Protein AF-A0A7C7NPA8-F1 (afdb_monomer_lite)

Foldseek 3Di:
DLVVVLVVQLVVCLVPDPDPVCNVVSNCVSCPPPDDAAQQALVFEEEEEFFDDPDLLQVVQSLLVQCCCCGRHVHHAAYEYLCPVSNVVLVHDPVRYFHKDQDPDSGDDFLLRIERPDDDDDGQAYEHGADDPSDDDDQVSVCSHVVPGDPVRYFYEHDEPDPDDDGPADDYDDDPHPYHRDDDDPDDDDQPVFPDAEDEDDDDDCVVPPCRLVVVLVVVLVVCVVCLVPDQEYEYEYEPCCVPPVNVVVVCVSVVVSCVVRVRYDYHYDHPCVRCVPPPPD

Structure (mmCIF, N/CA/C/O backbone):
data_AF-A0A7C7NPA8-F1
#
_entry.id   AF-A0A7C7NPA8-F1
#
loop_
_atom_site.group_PDB
_atom_site.id
_atom_site.type_symbol
_atom_site.label_atom_id
_atom_site.label_alt_id
_atom_site.label_comp_id
_atom_site.label_asym_id
_atom_site.label_entity_id
_atom_site.label_seq_id
_atom_site.pdbx_PDB_ins_code
_atom_site.Cartn_x
_atom_site.Cartn_y
_atom_site.Cartn_z
_atom_site.occupancy
_atom_site.B_iso_or_equiv
_atom_site.auth_seq_id
_atom_site.auth_comp_id
_atom_site.auth_asym_id
_atom_site.auth_atom_id
_atom_site.pdbx_PDB_model_nu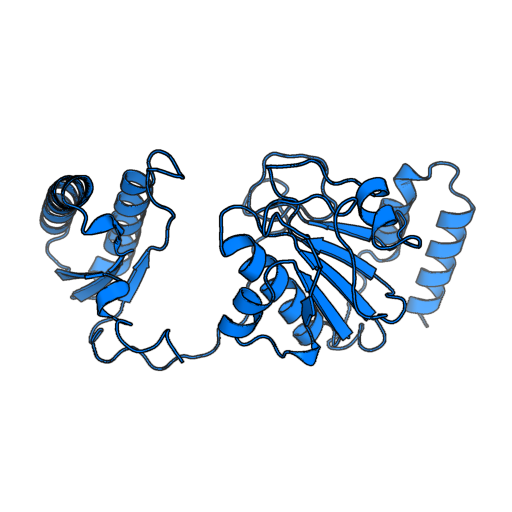m
ATOM 1 N N . MET A 1 1 ? -8.156 -17.538 -28.815 1.00 51.78 1 MET A N 1
ATOM 2 C CA . MET A 1 1 ? -7.816 -16.845 -30.082 1.00 51.78 1 MET A CA 1
ATOM 3 C C . MET A 1 1 ? -7.825 -15.319 -29.936 1.00 51.78 1 MET A C 1
ATOM 5 O O . MET A 1 1 ? -6.905 -14.668 -30.411 1.00 51.78 1 MET A O 1
ATOM 9 N N . THR A 1 2 ? -8.781 -14.754 -29.196 1.00 66.44 2 THR A N 1
ATOM 10 C CA . THR A 1 2 ? -9.023 -13.308 -29.008 1.00 66.44 2 THR A CA 1
ATOM 11 C C . THR A 1 2 ? -7.853 -12.505 -28.419 1.00 66.44 2 THR A C 1
ATOM 13 O O . THR A 1 2 ? -7.534 -11.439 -28.934 1.00 66.44 2 THR A O 1
ATOM 16 N N . ASN A 1 3 ? -7.144 -13.015 -27.403 1.00 69.31 3 ASN A N 1
ATOM 17 C CA . ASN A 1 3 ? -6.046 -12.260 -26.767 1.00 69.31 3 ASN A CA 1
ATOM 18 C C . ASN A 1 3 ? -4.815 -12.080 -27.669 1.00 69.31 3 ASN A C 1
ATOM 20 O O . ASN A 1 3 ? -4.124 -11.074 -27.559 1.00 69.31 3 ASN A O 1
ATOM 24 N N . ARG A 1 4 ? -4.550 -13.027 -28.581 1.00 74.06 4 ARG A N 1
ATOM 25 C CA . ARG A 1 4 ? -3.436 -12.926 -29.540 1.00 74.06 4 ARG A CA 1
ATOM 26 C C . ARG A 1 4 ? -3.728 -11.884 -30.621 1.00 74.06 4 ARG A C 1
ATOM 28 O O . ARG A 1 4 ? -2.828 -11.154 -31.012 1.00 74.06 4 ARG A O 1
ATOM 35 N N . ILE A 1 5 ? -4.989 -11.787 -31.046 1.00 80.88 5 ILE A N 1
ATOM 36 C CA . ILE A 1 5 ? -5.455 -10.762 -31.989 1.00 80.88 5 ILE A CA 1
ATOM 37 C C . ILE A 1 5 ? -5.322 -9.377 -31.351 1.00 80.88 5 ILE A C 1
ATOM 39 O O . ILE A 1 5 ? -4.655 -8.518 -31.918 1.00 80.88 5 ILE A O 1
ATOM 43 N N . LYS A 1 6 ? -5.841 -9.199 -30.128 1.00 83.12 6 LYS A N 1
ATOM 44 C CA . LYS A 1 6 ? -5.692 -7.944 -29.372 1.00 83.12 6 LYS A CA 1
ATOM 45 C C . LYS A 1 6 ? -4.227 -7.573 -29.131 1.00 83.12 6 LYS A C 1
ATOM 47 O O . LYS A 1 6 ? -3.853 -6.418 -29.266 1.00 83.12 6 LYS A O 1
ATOM 52 N N . PHE A 1 7 ? -3.369 -8.543 -28.815 1.00 82.81 7 PHE A N 1
ATOM 53 C CA . PHE A 1 7 ? -1.937 -8.282 -28.663 1.00 82.81 7 PHE A CA 1
ATOM 54 C C . PHE A 1 7 ? -1.297 -7.775 -29.961 1.00 82.81 7 PHE A C 1
ATOM 56 O O . PHE A 1 7 ? -0.599 -6.766 -29.940 1.00 82.81 7 PHE A O 1
ATOM 63 N N . ASN A 1 8 ? -1.560 -8.432 -31.092 1.00 86.25 8 ASN A N 1
ATOM 64 C CA . ASN A 1 8 ? -1.028 -8.000 -32.384 1.00 86.25 8 ASN A CA 1
ATOM 65 C C . ASN A 1 8 ? -1.553 -6.613 -32.781 1.00 86.25 8 ASN A C 1
ATOM 67 O O . ASN A 1 8 ? -0.793 -5.796 -33.293 1.00 86.25 8 ASN A O 1
ATOM 71 N N . GLU A 1 9 ? -2.825 -6.328 -32.499 1.00 87.69 9 GLU A N 1
ATOM 72 C CA . GLU A 1 9 ? -3.421 -5.005 -32.692 1.00 87.69 9 GLU A CA 1
ATOM 73 C C . GLU A 1 9 ? -2.719 -3.944 -31.837 1.00 87.69 9 GLU A C 1
ATOM 75 O O . GLU A 1 9 ? -2.342 -2.890 -32.348 1.00 87.69 9 GLU A O 1
ATOM 80 N N . ALA A 1 10 ? -2.489 -4.232 -30.552 1.00 86.69 10 ALA A N 1
ATOM 81 C CA . ALA A 1 10 ? -1.757 -3.344 -29.658 1.00 86.69 10 ALA A CA 1
ATOM 82 C C . ALA A 1 10 ? -0.342 -3.073 -30.180 1.00 86.69 10 ALA A C 1
ATOM 84 O O . ALA A 1 10 ? 0.061 -1.917 -30.264 1.00 86.69 10 ALA A O 1
ATOM 85 N N . VAL A 1 11 ? 0.394 -4.114 -30.580 1.00 86.25 11 VAL A N 1
ATOM 86 C CA . VAL A 1 11 ? 1.743 -3.974 -31.150 1.00 86.25 11 VAL A CA 1
ATOM 87 C C . VAL A 1 11 ? 1.714 -3.122 -32.417 1.00 86.25 11 VAL A C 1
ATOM 89 O O . VAL A 1 11 ? 2.499 -2.185 -32.527 1.00 86.25 11 VAL A O 1
ATOM 92 N N . SER A 1 12 ? 0.791 -3.391 -33.342 1.00 88.06 12 SER A N 1
ATOM 93 C CA . SER A 1 12 ? 0.655 -2.619 -34.580 1.00 88.06 12 SER A CA 1
ATOM 94 C C . SER A 1 12 ? 0.380 -1.139 -34.297 1.00 88.06 12 SER A C 1
ATOM 96 O O . SER A 1 12 ? 1.108 -0.285 -34.798 1.00 88.06 12 SER A O 1
ATOM 98 N N . LYS A 1 13 ? -0.585 -0.835 -33.414 1.00 87.44 13 LYS A N 1
ATOM 99 C CA . LYS A 1 13 ? -0.923 0.542 -33.017 1.00 87.44 13 LYS A CA 1
ATOM 100 C C . LYS A 1 13 ? 0.224 1.256 -32.301 1.00 87.44 13 LYS A C 1
ATOM 102 O O . LYS A 1 13 ? 0.396 2.459 -32.475 1.00 87.44 13 LYS A O 1
ATOM 107 N N . LEU A 1 14 ? 1.001 0.536 -31.489 1.00 85.06 14 LEU A N 1
ATOM 108 C CA . LEU A 1 14 ? 2.183 1.086 -30.824 1.00 85.06 14 LEU A CA 1
ATOM 109 C C . LEU A 1 14 ? 3.285 1.425 -31.833 1.00 85.06 14 LEU A C 1
ATOM 111 O O . LEU A 1 14 ? 3.854 2.508 -31.747 1.00 85.06 14 LEU A O 1
ATOM 115 N N . LEU A 1 15 ? 3.561 0.529 -32.786 1.00 85.25 15 LEU A N 1
ATOM 116 C CA . LEU A 1 15 ? 4.584 0.731 -33.816 1.00 85.25 15 LEU A CA 1
ATOM 117 C C . LEU A 1 15 ? 4.216 1.849 -34.800 1.00 85.25 15 LEU A C 1
ATOM 119 O O . LEU A 1 15 ? 5.105 2.534 -35.291 1.00 85.25 15 LEU A O 1
ATOM 123 N N . SER A 1 16 ? 2.924 2.060 -35.065 1.00 85.50 16 SER A N 1
ATOM 124 C CA . SER A 1 16 ? 2.443 3.142 -35.931 1.00 85.50 16 SER A CA 1
ATOM 125 C C . SER A 1 16 ? 2.283 4.490 -35.216 1.00 85.50 16 SER A C 1
ATOM 127 O O . SER A 1 16 ? 1.952 5.485 -35.857 1.00 85.50 16 SER A O 1
ATOM 129 N N . SER A 1 17 ? 2.427 4.543 -33.886 1.00 81.00 17 SER A N 1
ATOM 130 C CA . SER A 1 17 ? 2.210 5.774 -33.122 1.00 81.00 17 SER A CA 1
ATOM 131 C C . SER A 1 17 ? 3.466 6.642 -33.089 1.00 81.00 17 SER A C 1
ATOM 133 O O . SER A 1 17 ? 4.449 6.307 -32.434 1.00 81.00 17 SER A O 1
ATOM 135 N N . ASN A 1 18 ? 3.384 7.831 -33.687 1.00 74.75 18 ASN A N 1
ATOM 136 C CA . ASN A 1 18 ? 4.433 8.855 -33.586 1.00 74.75 18 ASN A CA 1
ATOM 137 C C . ASN A 1 18 ? 4.398 9.616 -32.246 1.00 74.75 18 ASN A C 1
ATOM 139 O O . ASN A 1 18 ? 5.335 10.337 -31.908 1.00 74.75 18 ASN A O 1
ATOM 143 N N . ASN A 1 19 ? 3.322 9.463 -31.461 1.00 73.25 19 ASN A N 1
ATOM 144 C CA . ASN A 1 19 ? 3.181 10.081 -30.147 1.00 73.25 19 ASN A CA 1
ATOM 145 C C . ASN A 1 19 ? 3.424 9.041 -29.046 1.00 73.25 19 ASN A C 1
ATOM 147 O O . ASN A 1 19 ? 2.532 8.279 -28.662 1.00 73.25 19 ASN A O 1
ATOM 151 N N . LEU A 1 20 ? 4.641 9.049 -28.497 1.00 64.06 20 LEU A N 1
ATOM 152 C CA . LEU A 1 20 ? 5.023 8.186 -27.378 1.00 64.06 20 LEU A CA 1
ATOM 153 C C . LEU A 1 20 ? 4.202 8.454 -26.104 1.00 64.06 20 LEU A C 1
ATOM 155 O O . LEU A 1 20 ? 4.136 7.578 -25.245 1.00 64.06 20 LEU A O 1
ATOM 159 N N . GLY A 1 21 ? 3.572 9.626 -25.962 1.00 65.06 21 GLY A N 1
ATOM 160 C CA . GLY A 1 21 ? 2.649 9.934 -24.864 1.00 65.06 21 GLY A CA 1
ATOM 161 C C . GLY A 1 21 ? 1.384 9.071 -24.877 1.00 65.06 21 GLY A C 1
ATOM 162 O O . GLY A 1 21 ? 0.945 8.631 -23.821 1.00 65.06 21 GLY A O 1
ATOM 163 N N . ASN A 1 22 ? 0.879 8.718 -26.064 1.00 71.62 22 ASN A N 1
ATOM 164 C CA . ASN A 1 22 ? -0.359 7.943 -26.224 1.00 71.62 22 ASN A CA 1
ATOM 165 C C . ASN A 1 22 ? -0.164 6.423 -26.118 1.00 71.62 22 ASN A C 1
ATOM 167 O O . ASN A 1 22 ? -1.133 5.671 -26.206 1.00 71.62 22 ASN A O 1
ATOM 171 N N . THR A 1 23 ? 1.068 5.936 -25.943 1.00 74.25 23 THR A N 1
ATOM 172 C CA . THR A 1 23 ? 1.338 4.485 -25.913 1.00 74.25 23 THR A CA 1
ATOM 173 C C . THR A 1 23 ? 0.587 3.757 -24.797 1.00 74.25 23 THR A C 1
ATOM 175 O O . THR A 1 23 ? 0.125 2.637 -25.007 1.00 74.25 23 THR A O 1
ATOM 178 N N . ARG A 1 24 ? 0.393 4.393 -23.636 1.00 74.69 24 ARG A N 1
ATOM 179 C CA . ARG A 1 24 ? -0.401 3.817 -22.538 1.00 74.69 24 ARG A CA 1
ATOM 180 C C . ARG A 1 24 ? -1.889 3.751 -22.880 1.00 74.69 24 ARG A C 1
ATOM 182 O O . ARG A 1 24 ? -2.506 2.709 -22.683 1.00 74.69 24 ARG A O 1
ATOM 189 N N . ASP A 1 25 ? -2.439 4.808 -23.469 1.00 81.19 25 ASP A N 1
ATOM 190 C CA . ASP A 1 25 ? -3.845 4.852 -23.887 1.00 81.19 25 ASP A CA 1
ATOM 191 C C . ASP A 1 25 ? -4.160 3.827 -24.975 1.00 81.19 25 ASP A C 1
ATOM 193 O O . ASP A 1 25 ? -5.241 3.241 -24.981 1.00 81.19 25 ASP A O 1
ATOM 197 N N . ILE A 1 26 ? -3.214 3.580 -25.886 1.00 83.50 26 ILE A N 1
ATOM 198 C CA . ILE A 1 26 ? -3.341 2.536 -26.909 1.00 83.50 26 ILE A CA 1
ATOM 199 C C . ILE A 1 26 ? -3.525 1.171 -26.245 1.00 83.50 26 ILE A C 1
ATOM 201 O O . ILE A 1 26 ? -4.461 0.449 -26.590 1.00 83.50 26 ILE A O 1
ATOM 205 N N . LEU A 1 27 ? -2.670 0.832 -25.273 1.00 81.19 27 LEU A N 1
ATOM 206 C CA . LEU A 1 27 ? -2.781 -0.426 -24.535 1.00 81.19 27 LEU A CA 1
ATOM 207 C C . LEU A 1 27 ? -4.130 -0.523 -23.814 1.00 81.19 27 LEU A C 1
ATOM 209 O O . LEU A 1 27 ? -4.830 -1.522 -23.974 1.00 81.19 27 LEU A O 1
ATOM 213 N N . TRP A 1 28 ? -4.532 0.522 -23.088 1.00 79.75 28 TRP A N 1
ATOM 214 C CA . TRP A 1 28 ? -5.810 0.531 -22.374 1.00 79.75 28 TRP A CA 1
ATOM 215 C C . TRP A 1 28 ? -7.004 0.333 -23.304 1.00 79.75 28 TRP A C 1
ATOM 217 O O . TRP A 1 28 ? -7.826 -0.537 -23.044 1.00 79.75 28 TRP A O 1
ATOM 227 N N . LYS A 1 29 ? -7.070 1.066 -24.421 1.00 84.62 29 LYS A N 1
ATOM 228 C CA . LYS A 1 29 ? -8.184 0.975 -25.379 1.00 84.62 29 LYS A CA 1
ATOM 229 C C . LYS A 1 29 ? -8.292 -0.398 -26.035 1.00 84.62 29 LYS A C 1
ATOM 231 O O . LYS A 1 29 ? -9.393 -0.902 -26.214 1.00 84.62 29 LYS A O 1
ATOM 236 N N . VAL A 1 30 ? -7.169 -1.017 -26.399 1.00 85.81 30 VAL A N 1
ATOM 237 C CA . VAL A 1 30 ? -7.181 -2.339 -27.051 1.00 85.81 30 VAL A CA 1
ATOM 238 C C . VAL A 1 30 ? -7.643 -3.430 -26.081 1.00 85.81 30 VAL A C 1
ATOM 240 O O . VAL A 1 30 ? -8.408 -4.337 -26.437 1.00 85.81 30 VAL A O 1
ATOM 243 N N . PHE A 1 31 ? -7.199 -3.342 -24.827 1.00 83.06 31 PHE A N 1
ATOM 244 C CA . PHE A 1 31 ? -7.546 -4.320 -23.803 1.00 83.06 31 PHE A CA 1
ATOM 245 C C . PHE A 1 31 ? -8.817 -3.976 -23.020 1.00 83.06 31 PHE A C 1
ATOM 247 O O . PHE A 1 31 ? -9.238 -4.803 -22.210 1.00 83.06 31 PHE A O 1
ATOM 254 N N . ASP A 1 32 ? -9.488 -2.864 -23.316 1.00 83.06 32 ASP A N 1
ATOM 255 C CA . ASP A 1 32 ? -10.754 -2.502 -22.682 1.00 83.06 32 ASP A CA 1
ATOM 256 C C . ASP A 1 32 ? -11.814 -3.608 -22.847 1.00 83.06 32 ASP A C 1
ATOM 258 O O . ASP A 1 32 ? -11.836 -4.360 -23.835 1.00 83.06 32 ASP A O 1
ATOM 262 N N . GLY A 1 33 ? -12.623 -3.791 -21.803 1.00 80.19 33 GLY A N 1
ATOM 263 C CA . GLY A 1 33 ? -13.608 -4.870 -21.681 1.00 80.19 33 GLY A CA 1
ATOM 264 C C . GLY A 1 33 ? -13.037 -6.297 -21.615 1.00 80.19 33 GLY A C 1
ATOM 265 O O . GLY A 1 33 ? -13.802 -7.259 -21.497 1.00 80.19 33 GLY A O 1
ATOM 266 N N . SER A 1 34 ? -11.712 -6.485 -21.681 1.00 81.50 34 SER A N 1
ATOM 267 C CA . SER A 1 34 ? -11.109 -7.821 -21.593 1.00 81.50 34 SER A CA 1
ATOM 268 C C . SER A 1 34 ? -11.187 -8.336 -20.161 1.00 81.50 34 SER A C 1
ATOM 270 O O . SER A 1 34 ? -10.675 -7.718 -19.231 1.00 81.50 34 SER A O 1
ATOM 272 N N . LYS A 1 35 ? -11.791 -9.511 -19.978 1.00 80.94 35 LYS A N 1
ATOM 273 C CA . LYS A 1 35 ? -11.829 -10.170 -18.671 1.00 80.94 35 LYS A CA 1
ATOM 274 C C . LYS A 1 35 ? -10.518 -10.910 -18.421 1.00 80.94 35 LYS A C 1
ATOM 276 O O . LYS A 1 35 ? -10.073 -11.704 -19.248 1.00 80.94 35 LYS A O 1
ATOM 281 N N . CYS A 1 36 ? -9.925 -10.671 -17.258 1.00 77.00 36 CYS A N 1
ATOM 282 C CA . CYS A 1 36 ? -8.861 -11.501 -16.712 1.00 77.00 36 CYS A CA 1
ATOM 283 C C . CYS A 1 36 ? -9.466 -12.424 -15.650 1.00 77.00 36 CYS A C 1
ATOM 285 O O . CYS A 1 36 ? -10.015 -11.954 -14.655 1.00 77.00 36 CYS A O 1
ATOM 287 N N . ASN A 1 37 ? -9.363 -13.735 -15.867 1.00 79.50 37 ASN A N 1
ATOM 288 C CA . ASN A 1 37 ? -9.700 -14.725 -14.847 1.00 79.50 37 ASN A CA 1
ATOM 289 C C . ASN A 1 37 ? -8.582 -14.817 -13.802 1.00 79.50 37 ASN A C 1
ATOM 291 O O . ASN A 1 37 ? -7.446 -14.392 -14.039 1.00 79.50 37 ASN A O 1
ATOM 295 N N . THR A 1 38 ? -8.879 -15.461 -12.675 1.00 76.62 38 THR A N 1
ATOM 296 C CA . THR A 1 38 ? -7.882 -15.796 -11.657 1.00 76.62 38 THR A CA 1
ATOM 297 C C . THR A 1 38 ? -6.674 -16.480 -12.304 1.00 76.62 38 THR A C 1
ATOM 299 O O . THR A 1 38 ? -6.832 -17.419 -13.084 1.00 76.62 38 THR A O 1
ATOM 302 N N . ASN A 1 39 ? -5.461 -16.020 -11.985 1.00 83.94 39 ASN A N 1
ATOM 303 C CA . ASN A 1 39 ? -4.179 -16.500 -12.535 1.00 83.94 39 ASN A CA 1
ATOM 304 C C . ASN A 1 39 ? -3.788 -16.045 -13.955 1.00 83.94 39 ASN A C 1
ATOM 306 O O . ASN A 1 39 ? -2.788 -16.547 -14.478 1.00 83.94 39 ASN A O 1
ATOM 310 N N . CYS A 1 40 ? -4.480 -15.085 -14.582 1.00 86.50 40 CYS A N 1
ATOM 311 C CA . CYS A 1 40 ? -4.071 -14.611 -15.916 1.00 86.50 40 CYS A CA 1
ATOM 312 C C . CYS A 1 40 ? -2.648 -14.002 -15.951 1.00 86.50 40 CYS A C 1
ATOM 314 O O . CYS A 1 40 ? -2.033 -13.923 -17.011 1.00 86.50 40 CYS A O 1
ATOM 316 N N . GLY A 1 41 ? -2.103 -13.613 -14.794 1.00 89.94 41 GLY A N 1
ATOM 317 C CA . GLY A 1 41 ? -0.759 -13.070 -14.618 1.00 89.94 41 GLY A CA 1
ATOM 318 C C . GLY A 1 41 ? 0.288 -14.073 -14.128 1.00 89.94 41 GLY A C 1
ATOM 319 O O . GLY A 1 41 ? 1.366 -13.641 -13.742 1.00 89.94 41 GLY A O 1
ATOM 320 N N . LYS A 1 42 ? 0.038 -15.391 -14.125 1.00 91.81 42 LYS A N 1
ATOM 321 C CA . LYS A 1 42 ? 0.952 -16.398 -13.531 1.00 91.81 42 LYS A CA 1
ATOM 322 C C . LYS A 1 42 ? 2.391 -16.378 -14.076 1.00 91.81 42 LYS A C 1
ATOM 324 O O . LYS A 1 42 ? 3.336 -16.746 -13.372 1.00 91.81 42 LYS A O 1
ATOM 329 N N . SER A 1 43 ? 2.568 -15.963 -15.329 1.00 91.25 43 SER A N 1
ATOM 330 C CA . SER A 1 43 ? 3.881 -15.791 -15.962 1.00 91.25 43 SER A CA 1
ATOM 331 C C . SER A 1 43 ? 4.507 -14.415 -15.721 1.00 91.25 43 SER A C 1
ATOM 333 O O . SER A 1 43 ? 5.712 -14.279 -15.917 1.00 91.25 43 SER A O 1
ATOM 335 N N . LEU A 1 44 ? 3.725 -13.423 -15.286 1.00 94.69 44 LEU A N 1
ATOM 336 C CA . LEU A 1 44 ? 4.178 -12.050 -15.094 1.00 94.69 44 LEU A CA 1
ATOM 337 C C . LEU A 1 44 ? 5.007 -11.924 -13.819 1.00 94.69 44 LEU A C 1
ATOM 339 O O . LEU A 1 44 ? 4.592 -12.336 -12.731 1.00 94.69 44 LEU A O 1
ATOM 343 N N . ARG A 1 45 ? 6.173 -11.302 -13.962 1.00 97.81 45 ARG A N 1
ATOM 344 C CA . ARG A 1 45 ? 7.044 -10.869 -12.873 1.00 97.81 45 ARG A CA 1
ATOM 345 C C . ARG A 1 45 ? 6.893 -9.369 -12.690 1.00 97.81 45 ARG A C 1
ATOM 347 O O . ARG A 1 45 ? 7.140 -8.599 -13.616 1.00 97.81 45 ARG A O 1
ATOM 354 N N . ILE A 1 46 ? 6.474 -8.967 -11.502 1.00 98.38 46 ILE A N 1
ATOM 355 C CA . ILE A 1 46 ? 6.193 -7.577 -11.167 1.00 98.38 46 ILE A CA 1
ATOM 356 C C . ILE A 1 46 ? 7.111 -7.160 -10.026 1.00 98.38 46 ILE A C 1
ATOM 358 O O . ILE A 1 46 ? 7.183 -7.826 -8.991 1.00 98.38 46 ILE A O 1
ATOM 362 N N . LEU A 1 47 ? 7.779 -6.026 -10.203 1.00 98.44 47 LEU A N 1
ATOM 363 C CA . LEU A 1 47 ? 8.553 -5.379 -9.158 1.00 98.44 47 LEU A CA 1
ATOM 364 C C . LEU A 1 47 ? 7.822 -4.149 -8.655 1.00 98.44 47 LEU A C 1
ATOM 366 O O . LEU A 1 47 ? 7.582 -3.217 -9.411 1.00 98.44 47 LEU A O 1
ATOM 370 N N . ILE A 1 48 ? 7.524 -4.132 -7.365 1.00 98.00 48 ILE A N 1
ATOM 371 C CA . ILE A 1 48 ? 7.017 -2.958 -6.672 1.00 98.00 48 ILE A CA 1
ATOM 372 C C . ILE A 1 48 ? 8.206 -2.240 -6.038 1.00 98.00 48 ILE A C 1
ATOM 374 O O . ILE A 1 48 ? 8.887 -2.803 -5.186 1.00 98.00 48 ILE A O 1
ATOM 378 N N . LEU A 1 49 ? 8.462 -1.011 -6.461 1.00 96.31 49 LEU A N 1
ATOM 379 C CA . LEU A 1 49 ? 9.422 -0.099 -5.863 1.00 96.31 49 LEU A CA 1
ATOM 380 C C . LEU A 1 49 ? 8.707 0.749 -4.811 1.00 96.31 49 LEU A C 1
ATOM 382 O O . LEU A 1 49 ? 7.756 1.467 -5.122 1.00 96.31 49 LEU A O 1
ATOM 386 N N . ASN A 1 50 ? 9.169 0.656 -3.571 1.00 93.88 50 ASN A N 1
ATOM 387 C CA . ASN A 1 50 ? 8.559 1.318 -2.430 1.00 93.88 50 ASN A CA 1
ATOM 388 C C . ASN A 1 50 ? 9.633 1.988 -1.566 1.00 93.88 50 ASN A C 1
ATOM 390 O O . ASN A 1 50 ? 10.533 1.336 -1.049 1.00 93.88 50 ASN A O 1
ATOM 394 N N . THR A 1 51 ? 9.543 3.299 -1.404 1.00 90.62 51 THR A N 1
ATOM 395 C CA . THR A 1 51 ? 10.497 4.112 -0.639 1.00 90.62 51 THR A CA 1
ATOM 396 C C . THR A 1 51 ? 9.717 4.886 0.410 1.00 90.62 51 THR A C 1
ATOM 398 O O . THR A 1 51 ? 9.376 6.039 0.159 1.00 90.62 51 THR A O 1
ATOM 401 N N . PRO A 1 52 ? 9.366 4.241 1.536 1.00 88.25 52 PRO A N 1
ATOM 402 C CA . PRO A 1 52 ? 8.464 4.827 2.515 1.00 88.25 52 PRO A CA 1
ATOM 403 C C . PRO A 1 52 ? 9.006 6.149 3.067 1.00 88.25 52 PRO A C 1
ATOM 405 O O . PRO A 1 52 ? 10.211 6.280 3.341 1.00 88.25 52 PRO A O 1
ATOM 408 N N . CYS A 1 53 ? 8.089 7.091 3.264 1.00 80.56 53 CYS A N 1
ATOM 409 C CA . CYS A 1 53 ? 8.325 8.378 3.892 1.00 80.56 53 CYS A CA 1
ATOM 410 C C . CYS A 1 53 ? 7.447 8.558 5.123 1.00 80.56 53 CYS A C 1
ATOM 412 O O . CYS A 1 53 ? 6.239 8.388 5.046 1.00 80.56 53 CYS A O 1
ATOM 414 N N . GLU A 1 54 ? 8.063 8.895 6.261 1.00 69.50 54 GLU A N 1
ATOM 415 C CA . GLU A 1 54 ? 7.364 9.354 7.475 1.00 69.50 54 GLU A CA 1
ATOM 416 C C . GLU A 1 54 ? 6.124 8.526 7.887 1.00 69.50 54 GLU A C 1
ATOM 418 O O . GLU A 1 54 ? 5.156 9.044 8.444 1.00 69.50 54 GLU A O 1
ATOM 423 N N . GLY A 1 55 ? 6.122 7.209 7.638 1.00 67.31 55 GLY A N 1
ATOM 424 C CA . GLY A 1 5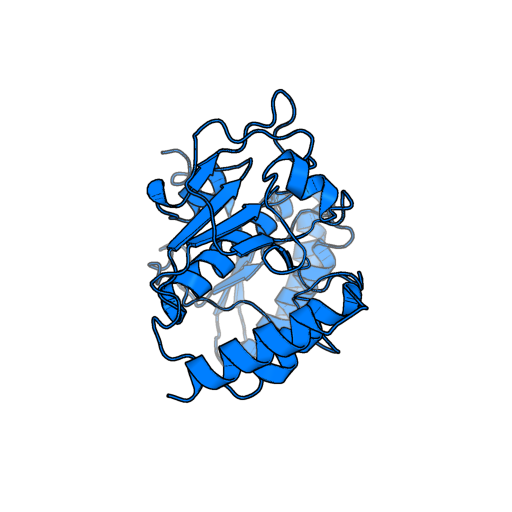5 ? 4.949 6.408 7.956 1.00 67.31 55 GLY A CA 1
ATOM 425 C C . GLY A 1 55 ? 4.984 4.954 7.512 1.00 67.31 55 GLY A C 1
ATOM 426 O O . GLY A 1 55 ? 5.681 4.538 6.591 1.00 67.31 55 GLY A O 1
ATOM 427 N N . PHE A 1 56 ? 4.148 4.165 8.184 1.00 83.56 56 PHE A N 1
ATOM 428 C CA . PHE A 1 56 ? 3.906 2.759 7.859 1.00 83.56 56 PHE A CA 1
ATOM 429 C C . PHE A 1 56 ? 2.863 2.580 6.739 1.00 83.56 56 PHE A C 1
ATOM 431 O O . PHE A 1 56 ? 2.678 1.478 6.219 1.00 83.56 56 PHE A O 1
ATOM 438 N N . GLY A 1 57 ? 2.174 3.666 6.365 1.00 84.75 57 GLY A N 1
ATOM 439 C CA . G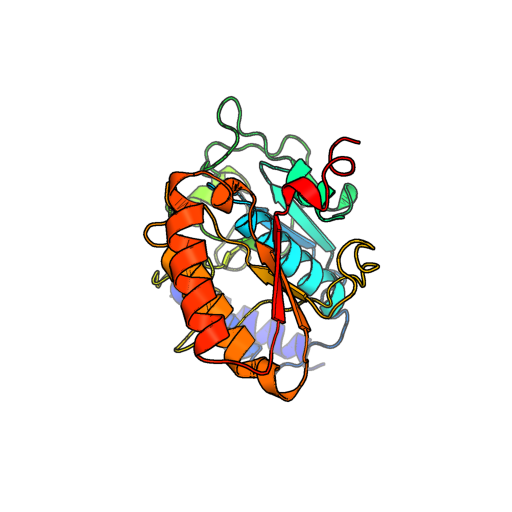LY A 1 57 ? 1.133 3.679 5.337 1.00 84.75 57 GLY A CA 1
ATOM 440 C C . GLY A 1 57 ? 1.648 3.227 3.972 1.00 84.75 57 GLY A C 1
ATOM 441 O O . GLY A 1 57 ? 1.022 2.373 3.346 1.00 84.75 57 GLY A O 1
ATOM 442 N N . ASP A 1 58 ? 2.824 3.704 3.563 1.00 88.25 58 ASP A N 1
ATOM 443 C CA . ASP A 1 58 ? 3.446 3.351 2.281 1.00 88.25 58 ASP A CA 1
ATOM 444 C C . ASP A 1 58 ? 3.815 1.870 2.202 1.00 88.25 58 ASP A C 1
ATOM 446 O O . ASP A 1 58 ? 3.621 1.221 1.173 1.00 88.25 58 ASP A O 1
ATOM 450 N N . ILE A 1 59 ? 4.311 1.313 3.311 1.00 91.62 59 ILE A N 1
ATOM 451 C CA . ILE A 1 59 ? 4.615 -0.115 3.434 1.00 91.62 59 ILE A CA 1
ATOM 452 C C . ILE A 1 59 ? 3.334 -0.940 3.283 1.00 91.62 59 ILE A C 1
ATOM 454 O O . ILE A 1 59 ? 3.299 -1.907 2.517 1.00 91.62 59 ILE A O 1
ATOM 458 N N . ILE A 1 60 ? 2.263 -0.548 3.984 1.00 90.69 60 ILE A N 1
ATOM 459 C CA . ILE A 1 60 ? 0.953 -1.204 3.879 1.00 90.69 60 ILE A CA 1
ATOM 460 C C . ILE A 1 60 ? 0.425 -1.109 2.445 1.00 90.69 60 ILE A C 1
ATOM 462 O O . ILE A 1 60 ? -0.104 -2.092 1.924 1.00 90.69 60 ILE A O 1
ATOM 466 N N . PHE A 1 61 ? 0.570 0.047 1.799 1.00 90.56 61 PHE A N 1
ATOM 467 C CA . PHE A 1 61 ? 0.123 0.281 0.431 1.00 90.56 61 PHE A CA 1
ATOM 468 C C . PHE A 1 61 ? 0.813 -0.668 -0.554 1.00 90.56 61 PHE A C 1
ATOM 470 O O . PHE A 1 61 ? 0.141 -1.435 -1.249 1.00 90.56 61 PHE A O 1
ATOM 477 N N . ALA A 1 62 ? 2.149 -0.691 -0.551 1.00 93.69 62 ALA A N 1
ATOM 478 C CA . ALA A 1 62 ? 2.936 -1.577 -1.404 1.00 93.69 62 ALA A CA 1
ATOM 479 C C . ALA A 1 62 ? 2.612 -3.055 -1.147 1.00 93.69 62 ALA A C 1
ATOM 481 O O . ALA A 1 62 ? 2.423 -3.829 -2.091 1.00 93.69 62 ALA A O 1
ATOM 482 N N . LYS A 1 63 ? 2.475 -3.444 0.128 1.00 93.94 63 LYS A N 1
ATOM 483 C CA . LYS A 1 63 ? 2.081 -4.803 0.509 1.00 93.94 63 LYS A CA 1
ATOM 484 C C . LYS A 1 63 ? 0.715 -5.179 -0.057 1.00 93.94 63 LYS A C 1
ATOM 486 O O . LYS A 1 63 ? 0.583 -6.249 -0.648 1.00 93.94 63 LYS A O 1
ATOM 491 N N . LYS A 1 64 ? -0.294 -4.319 0.103 1.00 92.44 64 LYS A N 1
ATOM 492 C CA . LYS A 1 64 ? -1.658 -4.578 -0.378 1.00 92.44 64 LYS A CA 1
ATOM 493 C C . LYS A 1 64 ? -1.706 -4.758 -1.891 1.00 92.44 64 LYS A C 1
ATOM 495 O O . LYS A 1 64 ? -2.337 -5.703 -2.355 1.00 92.44 64 LYS A O 1
ATOM 500 N N . ILE A 1 65 ? -1.000 -3.915 -2.650 1.00 93.06 65 ILE A N 1
ATOM 501 C CA . ILE A 1 65 ? -0.874 -4.088 -4.107 1.00 93.06 65 ILE A CA 1
ATOM 502 C C . ILE A 1 65 ? -0.222 -5.432 -4.426 1.00 93.06 65 ILE A C 1
ATOM 504 O O . ILE A 1 65 ? -0.733 -6.186 -5.253 1.00 93.06 65 ILE A O 1
ATOM 508 N N . GLY A 1 66 ? 0.876 -5.769 -3.747 1.00 94.69 66 GLY A N 1
ATOM 509 C CA . GLY A 1 66 ? 1.549 -7.046 -3.964 1.00 94.69 66 GLY A CA 1
ATOM 510 C C . GLY A 1 66 ? 0.648 -8.248 -3.679 1.00 94.69 66 GLY A C 1
ATOM 511 O O . GLY A 1 66 ? 0.622 -9.206 -4.452 1.00 94.69 66 GLY A O 1
ATOM 512 N N . GLU A 1 67 ? -0.130 -8.202 -2.598 1.00 92.88 67 GLU A N 1
ATOM 513 C CA . GLU A 1 67 ? -1.111 -9.236 -2.265 1.00 92.88 67 GLU A CA 1
ATOM 514 C C . GLU A 1 67 ? -2.229 -9.333 -3.294 1.00 92.88 67 GLU A C 1
ATOM 516 O O . GLU A 1 67 ? -2.569 -10.444 -3.688 1.00 92.88 67 GLU A O 1
ATOM 521 N N . TYR A 1 68 ? -2.757 -8.205 -3.760 1.00 90.75 68 TYR A N 1
ATOM 522 C CA . TYR A 1 68 ? -3.788 -8.155 -4.791 1.00 90.75 68 TYR A CA 1
ATOM 523 C C . TYR A 1 68 ? -3.315 -8.826 -6.086 1.00 90.75 68 TYR A C 1
ATOM 525 O O . TYR A 1 68 ? -3.942 -9.762 -6.579 1.00 90.75 68 TYR A O 1
ATOM 533 N N . LEU A 1 69 ? -2.141 -8.434 -6.582 1.00 92.69 69 LEU A N 1
ATOM 534 C CA . LEU A 1 69 ? -1.546 -8.990 -7.800 1.00 92.69 69 LEU A CA 1
ATOM 535 C C . LEU A 1 69 ? -1.266 -10.496 -7.681 1.00 92.69 69 LEU A C 1
ATOM 537 O O . LEU A 1 69 ? -1.511 -11.254 -8.619 1.00 92.69 69 LEU A O 1
ATOM 541 N N . ARG A 1 70 ? -0.803 -10.958 -6.515 1.00 93.06 70 ARG A N 1
ATOM 542 C CA . ARG A 1 70 ? -0.583 -12.391 -6.266 1.00 93.06 70 ARG A CA 1
ATOM 543 C C . ARG A 1 70 ? -1.893 -13.165 -6.156 1.00 93.06 70 ARG A C 1
ATOM 545 O O . ARG A 1 70 ? -2.040 -14.187 -6.813 1.00 93.06 70 ARG A O 1
ATOM 552 N N . LYS A 1 71 ? -2.837 -12.699 -5.333 1.00 89.44 71 LYS A N 1
ATOM 553 C CA . LYS A 1 71 ? -4.083 -13.423 -5.038 1.00 89.44 71 LYS A CA 1
ATOM 554 C C . LYS A 1 71 ? -5.032 -13.439 -6.235 1.00 89.44 71 LYS A C 1
ATOM 556 O O . LYS A 1 71 ? -5.602 -14.479 -6.535 1.00 89.44 71 LYS A O 1
ATOM 561 N N . TRP A 1 72 ? -5.204 -12.304 -6.909 1.00 87.56 72 TRP A N 1
ATOM 562 C CA . TRP A 1 72 ? -6.210 -12.165 -7.963 1.00 87.56 72 TRP A CA 1
ATOM 563 C C . TRP A 1 72 ? -5.646 -12.569 -9.327 1.00 87.56 72 TRP A C 1
ATOM 565 O O . TRP A 1 72 ? -6.332 -13.221 -10.106 1.00 87.56 72 TRP A O 1
ATOM 575 N N . TYR A 1 73 ? -4.375 -12.262 -9.603 1.00 90.12 73 TYR A N 1
ATOM 576 C CA . TYR A 1 73 ? -3.774 -12.484 -10.924 1.00 90.12 73 TYR A CA 1
ATOM 577 C C . TYR A 1 73 ? -2.751 -13.620 -10.943 1.00 90.12 73 TYR A C 1
ATOM 579 O O . TYR A 1 73 ? -2.274 -13.979 -12.016 1.00 90.12 73 TYR A O 1
ATOM 587 N N . GLY A 1 74 ? -2.404 -14.215 -9.798 1.00 93.00 74 GLY A N 1
ATOM 588 C CA . GLY A 1 74 ? -1.396 -15.278 -9.717 1.00 93.00 74 GLY A CA 1
ATOM 589 C C . GLY A 1 74 ? 0.030 -14.811 -10.034 1.00 93.00 74 GLY A C 1
ATOM 590 O O . GLY A 1 74 ? 0.902 -15.650 -10.251 1.00 93.00 74 GLY A O 1
ATOM 591 N N . ALA A 1 75 ? 0.273 -13.497 -10.098 1.00 96.00 75 ALA A N 1
ATOM 592 C CA . ALA A 1 75 ? 1.543 -12.933 -10.544 1.00 96.00 75 ALA A CA 1
ATOM 593 C C . ALA A 1 75 ? 2.695 -13.207 -9.569 1.00 96.00 75 ALA A C 1
ATOM 595 O O . ALA A 1 75 ? 2.499 -13.368 -8.364 1.00 96.00 75 ALA A O 1
ATOM 596 N N . LYS A 1 76 ? 3.928 -13.210 -10.081 1.00 97.19 76 LYS A N 1
ATOM 597 C CA . LYS A 1 76 ? 5.145 -13.281 -9.263 1.00 97.19 76 LYS A CA 1
ATOM 598 C C . LYS A 1 76 ? 5.543 -11.865 -8.872 1.00 97.19 76 LYS A C 1
ATOM 600 O O . LYS A 1 76 ? 5.991 -11.106 -9.722 1.00 97.19 76 LYS A O 1
ATOM 605 N N . VAL A 1 77 ? 5.384 -11.505 -7.601 1.00 97.75 77 VAL A N 1
ATOM 606 C CA . VAL A 1 77 ? 5.584 -10.119 -7.152 1.00 97.75 77 VAL A CA 1
ATOM 607 C C . VAL A 1 77 ? 6.702 -10.014 -6.126 1.00 97.75 77 VAL A C 1
ATOM 609 O O . VAL A 1 77 ? 6.626 -10.649 -5.071 1.00 97.75 77 VAL A O 1
ATOM 612 N N . LEU A 1 78 ? 7.685 -9.163 -6.423 1.00 98.12 78 LEU A N 1
ATOM 613 C CA . LEU A 1 78 ? 8.718 -8.715 -5.493 1.00 98.12 78 LEU A CA 1
ATOM 614 C C . LEU A 1 78 ? 8.433 -7.279 -5.050 1.00 98.12 78 LEU A C 1
ATOM 616 O O . LEU A 1 78 ? 8.037 -6.449 -5.862 1.00 98.12 78 LEU A O 1
ATOM 620 N N . ILE A 1 79 ? 8.684 -6.975 -3.781 1.00 98.00 79 ILE A N 1
ATOM 621 C CA . ILE A 1 79 ? 8.609 -5.624 -3.226 1.00 98.00 79 ILE A CA 1
ATOM 622 C C . ILE A 1 79 ? 10.022 -5.206 -2.831 1.00 98.00 79 ILE A C 1
ATOM 624 O O . ILE A 1 79 ? 10.607 -5.763 -1.900 1.00 98.00 79 ILE A O 1
ATOM 628 N N . ALA A 1 80 ? 10.585 -4.248 -3.562 1.00 96.88 80 ALA A N 1
ATOM 629 C CA . ALA A 1 80 ? 11.856 -3.632 -3.240 1.00 96.88 80 ALA A CA 1
ATOM 630 C C . ALA A 1 80 ? 11.644 -2.395 -2.370 1.00 96.88 80 ALA A C 1
ATOM 632 O O . ALA A 1 80 ? 10.984 -1.449 -2.796 1.00 96.88 80 ALA A O 1
ATOM 633 N N . THR A 1 81 ? 12.208 -2.406 -1.162 1.00 95.06 81 THR A N 1
ATOM 634 C CA . THR A 1 81 ? 12.011 -1.330 -0.186 1.00 95.06 81 THR A CA 1
ATOM 635 C C . THR A 1 81 ? 13.241 -1.034 0.660 1.00 95.06 81 THR A C 1
ATOM 637 O O . THR A 1 81 ? 14.078 -1.913 0.891 1.00 95.06 81 THR A O 1
ATOM 640 N N . THR A 1 82 ? 13.349 0.205 1.140 1.00 93.69 82 THR A N 1
ATOM 641 C CA . THR A 1 82 ? 14.355 0.608 2.134 1.00 93.69 82 THR A CA 1
ATOM 642 C C . THR A 1 82 ? 14.001 0.138 3.550 1.00 93.69 82 THR A C 1
ATOM 644 O O . THR A 1 82 ? 14.903 0.021 4.381 1.00 93.69 82 THR A O 1
ATOM 647 N N . ASP A 1 83 ? 12.738 -0.231 3.818 1.00 92.94 83 ASP A N 1
ATOM 648 C CA . ASP A 1 83 ? 12.298 -0.814 5.095 1.00 92.94 83 ASP A CA 1
ATOM 649 C C . ASP A 1 83 ? 11.755 -2.254 4.942 1.00 92.94 83 ASP A C 1
ATOM 651 O O . ASP A 1 83 ? 10.550 -2.521 5.007 1.00 92.94 83 ASP A O 1
ATOM 655 N N . PRO A 1 84 ? 12.646 -3.249 4.777 1.00 93.88 84 PRO A N 1
ATOM 656 C CA . PRO A 1 84 ? 12.235 -4.647 4.712 1.00 93.88 84 PRO A CA 1
ATOM 657 C C . PRO A 1 84 ? 11.701 -5.176 6.051 1.00 93.88 84 PRO A C 1
ATOM 659 O O . PRO A 1 84 ? 11.062 -6.229 6.066 1.00 93.88 84 PRO A O 1
ATOM 662 N N . LYS A 1 85 ? 11.989 -4.512 7.182 1.00 92.62 85 LYS A N 1
ATOM 663 C CA . LYS A 1 85 ? 11.498 -4.948 8.496 1.00 92.62 85 LYS A CA 1
ATOM 664 C C . LYS A 1 85 ? 10.005 -4.661 8.621 1.00 92.62 85 LYS A C 1
ATOM 666 O O . LYS A 1 85 ? 9.286 -5.537 9.093 1.00 92.62 85 LYS A O 1
ATOM 671 N N . GLY A 1 86 ? 9.543 -3.514 8.123 1.00 91.31 86 GLY A N 1
ATOM 672 C CA . GLY A 1 86 ? 8.124 -3.174 8.101 1.00 91.31 86 GLY A CA 1
ATOM 673 C C . GLY A 1 86 ? 7.265 -4.154 7.298 1.00 91.31 86 GLY A C 1
ATOM 674 O O . GLY A 1 86 ? 6.210 -4.585 7.754 1.00 91.31 86 GLY A O 1
ATOM 675 N N . LEU A 1 87 ? 7.736 -4.609 6.133 1.00 93.56 87 LEU A N 1
ATOM 676 C CA . LEU A 1 87 ? 7.018 -5.644 5.375 1.00 93.56 87 LEU A CA 1
ATOM 677 C C . LEU A 1 87 ? 6.959 -6.981 6.130 1.00 93.56 87 LEU A C 1
ATOM 679 O O . LEU A 1 87 ? 5.916 -7.637 6.154 1.00 93.56 87 LEU A O 1
ATOM 683 N N . LYS A 1 88 ? 8.063 -7.379 6.773 1.00 93.69 88 LYS A N 1
ATOM 684 C CA . LYS A 1 88 ? 8.119 -8.622 7.557 1.00 93.69 88 LYS A CA 1
ATOM 685 C C . LYS A 1 88 ? 7.188 -8.590 8.764 1.00 93.69 88 LYS A C 1
ATOM 687 O O . LYS A 1 88 ? 6.531 -9.593 9.022 1.00 93.69 88 LYS A O 1
ATOM 692 N N . SER A 1 89 ? 7.097 -7.466 9.477 1.00 89.56 89 SER A N 1
ATOM 693 C CA . SER A 1 89 ? 6.183 -7.344 10.622 1.00 89.56 89 SER A CA 1
ATOM 694 C C . SER A 1 89 ? 4.709 -7.409 10.208 1.00 89.56 89 SER A C 1
ATOM 696 O O . SER A 1 89 ? 3.871 -7.830 10.998 1.00 89.56 89 SER A O 1
ATOM 698 N N . LEU A 1 90 ? 4.394 -7.092 8.948 1.00 88.50 90 LEU A N 1
ATOM 699 C CA . LEU A 1 90 ? 3.075 -7.309 8.346 1.00 88.50 90 LEU A CA 1
ATOM 700 C C . LEU A 1 90 ? 2.847 -8.740 7.823 1.00 88.50 90 LEU A C 1
ATOM 702 O O . LEU A 1 90 ? 1.806 -9.009 7.219 1.00 88.50 90 LEU A O 1
ATOM 706 N N . GLY A 1 91 ? 3.803 -9.654 8.013 1.00 90.00 91 GLY A N 1
ATOM 707 C CA . GLY A 1 91 ? 3.711 -11.049 7.578 1.00 90.00 91 GLY A CA 1
ATOM 708 C C . GLY A 1 91 ? 4.072 -11.294 6.110 1.00 90.00 91 GLY A C 1
ATOM 709 O O . GLY A 1 91 ? 3.760 -12.360 5.579 1.00 90.00 91 GLY A O 1
ATOM 710 N N . GLU A 1 92 ? 4.714 -10.342 5.425 1.00 94.00 92 GLU A N 1
ATOM 711 C CA . GLU A 1 92 ? 5.209 -10.577 4.065 1.00 94.00 92 GLU A CA 1
ATOM 712 C C . GLU A 1 92 ? 6.364 -11.593 4.072 1.00 94.00 92 GLU A C 1
ATOM 714 O O . GLU A 1 92 ? 7.280 -11.533 4.900 1.00 94.00 92 GLU A O 1
ATOM 719 N N . LYS A 1 93 ? 6.344 -12.532 3.119 1.00 94.50 93 LYS A N 1
ATOM 720 C CA . LYS A 1 93 ? 7.372 -13.578 3.036 1.00 94.50 93 LYS A CA 1
ATOM 721 C C . LYS A 1 93 ? 8.702 -12.960 2.624 1.00 94.50 93 LYS A C 1
ATOM 723 O O . LYS A 1 93 ? 8.769 -12.221 1.648 1.00 94.50 93 LYS A O 1
ATOM 728 N N . GLY A 1 94 ? 9.791 -13.339 3.295 1.00 94.50 94 GLY A N 1
ATOM 729 C CA . GLY A 1 94 ? 11.133 -12.825 2.987 1.00 94.50 94 GLY A CA 1
ATOM 730 C C . GLY A 1 94 ? 11.563 -13.030 1.527 1.00 94.50 94 GLY A C 1
ATOM 731 O O . GLY A 1 94 ? 12.295 -12.208 0.990 1.00 94.50 94 GLY A O 1
ATOM 732 N N . THR A 1 95 ? 11.058 -14.077 0.868 1.00 94.75 95 THR A N 1
ATOM 733 C CA . THR A 1 95 ? 11.266 -14.361 -0.565 1.00 94.75 95 THR A CA 1
ATOM 734 C C . THR A 1 95 ? 10.648 -13.323 -1.499 1.00 94.75 95 THR A C 1
ATOM 736 O O . THR A 1 95 ? 11.073 -13.208 -2.643 1.00 94.75 95 THR A O 1
ATOM 739 N N . ASN A 1 96 ? 9.654 -12.574 -1.022 1.00 96.62 96 ASN A N 1
ATOM 740 C CA . ASN A 1 96 ? 8.960 -11.534 -1.775 1.00 96.62 96 ASN A CA 1
ATOM 741 C C . ASN A 1 96 ? 9.576 -10.147 -1.541 1.00 96.62 96 ASN A C 1
ATOM 743 O O . ASN A 1 96 ? 9.091 -9.172 -2.106 1.00 96.62 96 ASN A O 1
ATOM 747 N N . ILE A 1 97 ? 10.609 -10.036 -0.699 1.00 97.31 97 ILE A N 1
ATOM 748 C CA . ILE A 1 97 ? 11.181 -8.759 -0.270 1.00 97.31 97 ILE A CA 1
ATOM 749 C C . ILE A 1 97 ? 12.592 -8.611 -0.828 1.00 97.31 97 ILE A C 1
ATOM 751 O O . ILE A 1 97 ? 13.463 -9.457 -0.623 1.00 97.31 97 ILE A O 1
ATOM 755 N N . VAL A 1 98 ? 12.843 -7.474 -1.465 1.00 96.62 98 VAL A N 1
ATOM 756 C CA . VAL A 1 98 ? 14.169 -7.055 -1.912 1.00 96.62 98 VAL A CA 1
ATOM 757 C C . VAL A 1 98 ? 14.571 -5.835 -1.087 1.00 96.62 98 VAL A C 1
ATOM 759 O O . VAL A 1 98 ? 13.892 -4.815 -1.084 1.00 96.62 98 VAL A O 1
ATOM 762 N N . LYS A 1 99 ? 15.675 -5.919 -0.344 1.00 95.31 99 LYS A N 1
ATOM 763 C CA . LYS A 1 99 ? 16.181 -4.753 0.390 1.00 95.31 99 LYS A CA 1
ATOM 764 C C . LYS A 1 99 ? 16.820 -3.782 -0.601 1.00 95.31 99 LYS A C 1
ATOM 766 O O . LYS A 1 99 ? 17.733 -4.186 -1.314 1.00 95.31 99 LYS A O 1
ATOM 771 N N . LEU A 1 100 ? 16.391 -2.526 -0.593 1.00 94.44 100 LEU A N 1
ATOM 772 C CA . LEU A 1 100 ? 17.107 -1.420 -1.219 1.00 94.44 100 LEU A CA 1
ATOM 773 C C . LEU A 1 100 ? 18.146 -0.884 -0.240 1.00 94.44 100 LEU A C 1
ATOM 775 O O . LEU A 1 100 ? 17.859 -0.679 0.940 1.00 94.44 100 LEU A O 1
ATOM 779 N N . ASP A 1 101 ? 19.366 -0.692 -0.728 1.00 91.94 101 ASP A N 1
ATOM 780 C CA . ASP A 1 101 ? 20.398 0.001 0.026 1.00 91.94 101 ASP A CA 1
ATOM 781 C C . ASP A 1 101 ? 20.273 1.502 -0.211 1.00 91.94 101 ASP A C 1
ATOM 783 O O . ASP A 1 101 ? 20.263 1.974 -1.349 1.00 91.94 101 ASP A O 1
ATOM 787 N N . SER A 1 102 ? 20.157 2.231 0.889 1.00 87.44 102 SER A N 1
ATOM 788 C CA . SER A 1 102 ? 19.994 3.673 0.933 1.00 87.44 102 SER A CA 1
ATOM 789 C C . SER A 1 102 ? 21.176 4.363 1.620 1.00 87.44 102 SER A C 1
ATOM 791 O O . SER A 1 102 ? 21.113 5.564 1.881 1.00 87.44 102 SER A O 1
ATOM 793 N N . GLY A 1 103 ? 22.267 3.648 1.920 1.00 84.00 103 GLY A N 1
ATOM 794 C CA . GLY A 1 103 ? 23.433 4.201 2.608 1.00 84.00 103 GLY A CA 1
ATOM 795 C C . GLY A 1 103 ? 23.084 4.759 3.995 1.00 84.00 103 GLY A C 1
ATOM 796 O O . GLY A 1 103 ? 22.448 4.091 4.807 1.00 84.00 103 GLY A O 1
ATOM 797 N N . ARG A 1 104 ? 23.511 5.999 4.284 1.00 76.38 104 ARG A N 1
ATOM 798 C CA . ARG A 1 104 ? 23.323 6.637 5.606 1.00 76.38 104 ARG A CA 1
ATOM 799 C C . ARG A 1 104 ? 21.880 7.073 5.907 1.00 76.38 104 ARG A C 1
ATOM 801 O O . ARG A 1 104 ? 21.493 7.088 7.070 1.00 76.38 104 ARG A O 1
ATOM 808 N N . MET A 1 105 ? 21.085 7.416 4.891 1.00 74.62 105 MET A N 1
ATOM 809 C CA . MET A 1 105 ? 19.688 7.850 5.062 1.00 74.62 105 MET A CA 1
ATOM 810 C C . MET A 1 105 ? 18.752 6.664 4.861 1.00 74.62 105 MET A C 1
ATOM 812 O O . MET A 1 105 ? 18.817 6.029 3.816 1.00 74.62 105 MET A O 1
ATOM 816 N N . LYS A 1 106 ? 17.899 6.347 5.839 1.00 72.31 106 LYS A N 1
ATOM 817 C CA . LYS A 1 106 ? 17.101 5.103 5.845 1.00 72.31 106 LYS A CA 1
ATOM 818 C C . LYS A 1 106 ? 15.721 5.220 5.175 1.00 72.31 106 LYS A C 1
ATOM 820 O O . LYS A 1 106 ? 15.173 4.203 4.758 1.00 72.31 106 LYS A O 1
ATOM 825 N N . SER A 1 107 ? 15.180 6.427 5.047 1.00 77.12 107 SER A N 1
ATOM 826 C CA . SER A 1 107 ? 13.838 6.718 4.515 1.00 77.12 107 SER A CA 1
ATOM 827 C C . SER A 1 107 ? 13.875 7.896 3.538 1.00 77.12 107 SER A C 1
ATOM 829 O O . SER A 1 107 ? 14.913 8.549 3.396 1.00 77.12 107 SER A O 1
ATOM 831 N N . CYS A 1 108 ? 12.756 8.147 2.850 1.00 81.88 108 CYS A N 1
ATOM 832 C CA . CYS A 1 108 ? 12.556 9.332 2.008 1.00 81.88 108 CYS A CA 1
ATOM 833 C C . CYS A 1 108 ? 13.644 9.603 0.974 1.00 81.88 108 CYS A C 1
ATOM 835 O O . CYS A 1 108 ? 14.178 10.709 0.865 1.00 81.88 108 CYS A O 1
ATOM 837 N N . ARG A 1 109 ? 14.018 8.572 0.214 1.00 86.00 109 ARG A N 1
ATOM 838 C CA . ARG A 1 109 ? 15.148 8.665 -0.705 1.00 86.00 109 ARG A CA 1
ATOM 839 C C . ARG A 1 109 ? 14.751 8.305 -2.129 1.00 86.00 109 ARG A C 1
ATOM 841 O O . ARG A 1 109 ? 14.239 7.223 -2.384 1.00 86.00 109 ARG A O 1
ATOM 848 N N . ARG A 1 110 ? 15.084 9.212 -3.051 1.00 89.31 110 ARG A N 1
ATOM 849 C CA . ARG A 1 110 ? 14.951 9.034 -4.505 1.00 89.31 110 ARG A CA 1
ATOM 850 C C . ARG A 1 110 ? 15.696 7.802 -5.009 1.00 89.31 110 ARG A C 1
ATOM 852 O O . ARG A 1 110 ? 16.811 7.536 -4.548 1.00 89.31 110 ARG A O 1
ATOM 859 N N . PHE A 1 111 ? 15.151 7.139 -6.027 1.00 91.56 111 PHE A N 1
ATOM 860 C CA . PHE A 1 111 ? 15.690 5.900 -6.593 1.00 91.56 111 PHE A CA 1
ATOM 861 C C . PHE A 1 111 ? 17.089 6.070 -7.179 1.00 91.56 111 PHE A C 1
ATOM 863 O O . PHE A 1 111 ? 17.905 5.160 -7.046 1.00 91.56 111 PHE A O 1
ATOM 870 N N . LYS A 1 112 ? 17.420 7.256 -7.706 1.00 91.19 112 LYS A N 1
ATOM 871 C CA . LYS A 1 112 ? 18.780 7.573 -8.180 1.00 91.19 112 LYS A CA 1
ATOM 872 C C . LYS A 1 112 ? 19.877 7.419 -7.123 1.00 91.19 112 LYS A C 1
ATOM 874 O O . LYS A 1 112 ? 21.047 7.278 -7.460 1.00 91.19 112 LYS A O 1
ATOM 879 N N . ASN A 1 113 ? 19.504 7.464 -5.845 1.00 91.25 113 ASN A N 1
ATOM 880 C CA . ASN A 1 113 ? 20.425 7.328 -4.722 1.00 91.25 113 ASN A CA 1
ATOM 881 C C . ASN A 1 113 ? 20.313 5.966 -4.020 1.00 91.25 113 ASN A C 1
ATOM 883 O O . ASN A 1 113 ? 20.873 5.800 -2.934 1.00 91.25 113 ASN A O 1
ATOM 887 N N . LEU A 1 114 ? 19.552 5.033 -4.589 1.00 93.19 114 LEU A N 1
ATOM 888 C CA . LEU A 1 114 ? 19.354 3.695 -4.053 1.00 93.19 114 LEU A CA 1
ATOM 889 C C . LEU A 1 114 ? 20.108 2.671 -4.890 1.00 93.19 114 LEU A C 1
ATOM 891 O O . LEU A 1 114 ? 20.452 2.905 -6.048 1.00 93.19 114 LEU A O 1
ATOM 895 N N . ARG A 1 115 ? 20.365 1.511 -4.292 1.00 93.50 115 ARG A N 1
ATOM 896 C CA . ARG A 1 115 ? 20.975 0.372 -4.982 1.00 93.50 115 ARG A CA 1
ATOM 897 C C . ARG A 1 115 ? 20.223 -0.904 -4.656 1.00 93.50 115 ARG A C 1
ATOM 899 O O . ARG A 1 115 ? 19.746 -1.086 -3.537 1.00 93.50 115 ARG A O 1
ATOM 906 N N . ILE A 1 116 ? 20.155 -1.811 -5.627 1.00 93.25 116 ILE A N 1
ATOM 907 C CA . ILE A 1 116 ? 19.695 -3.181 -5.402 1.00 93.25 116 ILE A CA 1
ATOM 908 C C . ILE A 1 116 ? 20.946 -4.042 -5.166 1.00 93.25 116 ILE A C 1
ATOM 910 O O . ILE A 1 116 ? 21.666 -4.333 -6.118 1.00 93.25 116 ILE A O 1
ATOM 914 N N . PRO A 1 117 ? 21.230 -4.467 -3.922 1.00 87.19 117 PRO A N 1
ATOM 915 C CA . PRO A 1 117 ? 22.452 -5.198 -3.596 1.00 87.19 117 PRO A CA 1
ATOM 916 C C . PRO A 1 117 ? 22.456 -6.632 -4.144 1.00 87.19 117 PRO A C 1
ATOM 918 O O . PRO A 1 117 ? 23.513 -7.232 -4.297 1.00 87.19 117 PRO A O 1
ATOM 921 N N . LYS A 1 118 ? 21.280 -7.207 -4.425 1.00 86.25 118 LYS A N 1
ATOM 922 C CA . LYS A 1 118 ? 21.137 -8.563 -4.967 1.00 86.25 118 LYS A CA 1
ATOM 923 C C . LYS A 1 118 ? 20.624 -8.509 -6.395 1.00 86.25 118 LYS A C 1
ATOM 925 O O . LYS A 1 118 ? 19.601 -7.887 -6.655 1.00 86.25 118 LYS A O 1
ATOM 930 N N . LYS A 1 119 ? 21.275 -9.225 -7.311 1.00 87.44 119 LYS A N 1
ATOM 931 C CA . LYS A 1 119 ? 20.786 -9.341 -8.687 1.00 87.44 119 LYS A CA 1
ATOM 932 C C . LYS A 1 119 ? 19.382 -9.953 -8.684 1.00 87.44 119 LYS A C 1
ATOM 934 O O . LYS A 1 119 ? 19.187 -11.064 -8.197 1.00 87.44 119 LYS A O 1
ATOM 939 N N . ILE A 1 120 ? 18.419 -9.222 -9.233 1.00 92.25 120 ILE A N 1
ATOM 940 C CA . ILE A 1 120 ? 17.060 -9.711 -9.473 1.00 92.25 120 ILE A CA 1
ATOM 941 C C . ILE A 1 120 ? 16.897 -10.039 -10.955 1.00 92.25 120 ILE A C 1
ATOM 943 O O . ILE A 1 120 ? 17.562 -9.455 -11.812 1.00 92.25 120 ILE A O 1
ATOM 947 N N . GLN A 1 121 ? 16.018 -10.988 -11.270 1.00 93.31 121 GLN A N 1
ATOM 948 C CA . GLN A 1 121 ? 15.661 -11.257 -12.663 1.00 93.31 121 GLN A CA 1
ATOM 949 C C . GLN A 1 121 ? 14.990 -10.030 -13.289 1.00 93.31 121 GLN A C 1
ATOM 951 O O . GLN A 1 121 ? 14.375 -9.230 -12.579 1.00 93.31 121 GLN A O 1
ATOM 956 N N . LYS A 1 122 ? 15.071 -9.907 -14.618 1.00 95.62 122 LYS A N 1
ATOM 957 C CA . LYS A 1 122 ? 14.320 -8.890 -15.361 1.00 95.62 122 LYS A CA 1
ATOM 958 C C . LYS A 1 122 ? 12.822 -9.060 -15.094 1.00 95.62 122 LYS A C 1
ATOM 960 O O . LYS A 1 122 ? 12.320 -10.183 -15.083 1.00 95.62 122 LYS A O 1
ATOM 965 N N . GLN A 1 123 ? 12.154 -7.947 -14.842 1.00 97.19 123 GLN A N 1
ATOM 966 C CA . GLN A 1 123 ? 10.750 -7.870 -14.462 1.00 97.19 123 GLN A CA 1
ATOM 967 C C . GLN A 1 123 ? 9.954 -7.414 -15.678 1.00 97.19 123 GLN A C 1
ATOM 969 O O . GLN A 1 123 ? 10.451 -6.630 -16.490 1.00 97.19 123 GLN A O 1
ATOM 974 N N . ASP A 1 124 ? 8.741 -7.930 -15.809 1.00 96.69 124 ASP A N 1
ATOM 975 C CA . ASP A 1 124 ? 7.865 -7.621 -16.932 1.00 96.69 124 ASP A CA 1
ATOM 976 C C . ASP A 1 124 ? 7.141 -6.293 -16.686 1.00 96.69 124 ASP A C 1
ATOM 978 O O . ASP A 1 124 ? 6.977 -5.516 -17.620 1.00 96.69 124 ASP A O 1
ATOM 982 N N . LEU A 1 125 ? 6.793 -6.002 -15.424 1.00 96.88 125 LEU A N 1
ATOM 983 C CA . LEU A 1 125 ? 6.204 -4.734 -14.981 1.00 96.88 125 LEU A CA 1
ATOM 984 C C . LEU A 1 125 ? 6.935 -4.180 -13.749 1.00 96.88 125 LEU A C 1
ATOM 986 O O . LEU A 1 125 ? 7.414 -4.932 -12.896 1.00 96.88 125 LEU A O 1
ATOM 990 N N . ILE A 1 126 ? 6.991 -2.855 -13.642 1.00 98.00 126 ILE A N 1
ATOM 991 C CA . ILE A 1 126 ? 7.610 -2.106 -12.546 1.00 98.00 126 ILE A CA 1
ATOM 992 C C . ILE A 1 126 ? 6.588 -1.101 -12.023 1.00 98.00 126 ILE A C 1
ATOM 994 O O . ILE A 1 126 ? 6.154 -0.217 -12.754 1.00 98.00 126 ILE A O 1
ATOM 998 N N . PHE A 1 127 ? 6.201 -1.211 -10.759 1.00 97.12 127 PHE A N 1
ATOM 999 C CA . PHE A 1 127 ? 5.246 -0.311 -10.119 1.00 97.12 127 PHE A CA 1
ATOM 1000 C C . PHE A 1 127 ? 5.956 0.536 -9.071 1.00 97.12 127 PHE A C 1
ATOM 1002 O O . PHE A 1 127 ? 6.564 -0.010 -8.159 1.00 97.12 127 PHE A O 1
ATOM 1009 N N . VAL A 1 128 ? 5.863 1.858 -9.166 1.00 94.75 128 VAL A N 1
ATOM 1010 C CA . VAL A 1 128 ? 6.267 2.771 -8.088 1.00 94.75 128 VAL A CA 1
ATOM 1011 C C . VAL A 1 128 ? 5.048 3.004 -7.209 1.00 94.75 128 VAL A C 1
ATOM 1013 O O . VAL A 1 128 ? 4.058 3.564 -7.683 1.00 94.75 128 VAL A O 1
ATOM 1016 N N . ALA A 1 129 ? 5.087 2.518 -5.966 1.00 93.31 129 ALA A N 1
ATOM 1017 C CA . ALA A 1 129 ? 3.901 2.455 -5.122 1.00 93.31 129 ALA A CA 1
ATOM 1018 C C . ALA A 1 129 ? 4.183 2.671 -3.618 1.00 93.31 129 ALA A C 1
ATOM 1020 O O . ALA A 1 129 ? 4.805 1.807 -2.986 1.00 93.31 129 ALA A O 1
ATOM 1021 N N . PRO A 1 130 ? 3.640 3.742 -3.012 1.00 89.94 130 PRO A N 1
ATOM 1022 C CA . PRO A 1 130 ? 3.096 4.938 -3.668 1.00 89.94 130 PRO A CA 1
ATOM 1023 C C . PRO A 1 130 ? 4.217 5.882 -4.152 1.00 89.94 130 PRO A C 1
ATOM 1025 O O . PRO A 1 130 ? 5.362 5.767 -3.716 1.00 89.94 130 PRO A O 1
ATOM 1028 N N . ILE A 1 131 ? 3.898 6.817 -5.053 1.00 87.62 131 ILE A N 1
ATOM 1029 C CA . ILE A 1 131 ? 4.664 8.064 -5.181 1.00 87.62 131 ILE A CA 1
ATOM 1030 C C . ILE A 1 131 ? 4.330 8.913 -3.968 1.00 87.62 131 ILE A C 1
ATOM 1032 O O . ILE A 1 131 ? 3.156 9.238 -3.763 1.00 87.62 131 ILE A O 1
ATOM 1036 N N . THR A 1 132 ? 5.368 9.287 -3.233 1.00 80.31 132 THR A N 1
ATOM 1037 C CA . THR A 1 132 ? 5.224 10.068 -2.016 1.00 80.31 132 THR A CA 1
ATOM 1038 C C . THR A 1 132 ? 5.274 11.572 -2.296 1.00 80.31 132 THR A C 1
ATOM 1040 O O . THR A 1 132 ? 5.758 12.007 -3.347 1.00 80.31 132 THR A O 1
ATOM 1043 N N . SER A 1 133 ? 4.724 12.385 -1.396 1.00 75.62 133 SER A N 1
ATOM 1044 C CA . SER A 1 133 ? 4.647 13.843 -1.585 1.00 75.62 133 SER A CA 1
ATOM 1045 C C . SER A 1 133 ? 5.990 14.575 -1.413 1.00 75.62 133 SER A C 1
ATOM 1047 O O . SER A 1 133 ? 6.154 15.708 -1.868 1.00 75.62 133 SER A O 1
ATOM 1049 N N . GLU A 1 134 ? 6.973 13.918 -0.797 1.00 77.06 134 GLU A N 1
ATOM 1050 C CA . GLU A 1 134 ? 8.233 14.509 -0.335 1.00 77.06 134 GLU A CA 1
ATOM 1051 C C . GLU A 1 134 ? 9.271 14.637 -1.453 1.00 77.06 134 GLU A C 1
ATOM 1053 O O . GLU A 1 134 ? 10.225 15.408 -1.334 1.00 77.06 134 GLU A O 1
ATOM 1058 N N . PHE A 1 135 ? 9.119 13.888 -2.549 1.00 76.94 135 PHE A N 1
ATOM 1059 C CA . PHE A 1 135 ? 9.973 14.032 -3.721 1.00 76.94 135 PHE A CA 1
ATOM 1060 C C . PHE A 1 135 ? 9.274 13.620 -5.012 1.00 76.94 135 PHE A C 1
ATOM 1062 O O . PHE A 1 135 ? 8.514 12.660 -5.080 1.00 76.94 135 PHE A O 1
ATOM 1069 N N . THR A 1 136 ? 9.612 14.318 -6.092 1.00 76.56 136 THR A N 1
ATOM 1070 C CA . THR A 1 136 ? 9.143 13.971 -7.431 1.00 76.56 136 THR A CA 1
ATOM 1071 C C . THR A 1 136 ? 9.889 12.743 -7.943 1.00 76.56 136 THR A C 1
ATOM 1073 O O . THR A 1 136 ? 11.121 12.752 -8.065 1.00 76.56 136 THR A O 1
ATOM 1076 N N . VAL A 1 137 ? 9.135 11.693 -8.266 1.00 84.88 137 VAL A N 1
ATOM 1077 C CA . VAL A 1 137 ? 9.639 10.520 -8.984 1.00 84.88 137 VAL A CA 1
ATOM 1078 C C . VAL A 1 137 ? 9.156 10.575 -10.420 1.00 84.88 137 VAL A C 1
ATOM 1080 O O . VAL A 1 137 ? 7.960 10.679 -10.673 1.00 84.88 137 VAL A O 1
ATOM 1083 N N . ASP A 1 138 ? 10.089 10.430 -11.352 1.00 88.69 138 ASP A N 1
ATOM 1084 C CA . ASP A 1 138 ? 9.798 10.226 -12.762 1.00 88.69 138 ASP A CA 1
ATOM 1085 C C . ASP A 1 138 ? 10.456 8.935 -13.277 1.00 88.69 138 ASP A C 1
ATOM 1087 O O . ASP A 1 138 ? 11.155 8.210 -12.561 1.00 88.69 138 ASP A O 1
ATOM 1091 N N . LEU A 1 139 ? 10.225 8.628 -14.554 1.00 91.81 139 LEU A N 1
ATOM 1092 C CA . LEU A 1 139 ? 10.810 7.452 -15.192 1.00 91.81 139 LEU A CA 1
ATOM 1093 C C . LEU A 1 139 ? 12.346 7.482 -15.182 1.00 91.81 139 LEU A C 1
ATOM 1095 O O . LEU A 1 139 ? 12.959 6.426 -15.044 1.00 91.81 139 LEU A O 1
ATOM 1099 N N . LYS A 1 140 ? 12.968 8.663 -15.300 1.00 92.75 140 LYS A N 1
ATOM 1100 C CA . LYS A 1 140 ? 14.431 8.793 -15.288 1.00 92.75 140 LYS A CA 1
ATOM 1101 C C . LYS A 1 140 ? 14.994 8.410 -13.923 1.00 92.75 140 LYS A C 1
ATOM 1103 O O . LYS A 1 140 ? 15.990 7.699 -13.860 1.00 92.75 140 LYS A O 1
ATOM 1108 N N . ASP A 1 141 ? 14.334 8.813 -12.838 1.00 92.50 141 ASP A N 1
ATOM 1109 C CA . ASP A 1 141 ? 14.703 8.430 -11.474 1.00 92.50 141 ASP A CA 1
ATOM 1110 C C . ASP A 1 141 ? 14.660 6.904 -11.296 1.00 92.50 141 ASP A C 1
ATOM 1112 O O . ASP A 1 141 ? 15.610 6.314 -10.783 1.00 92.50 141 ASP A O 1
ATOM 1116 N N . VAL A 1 142 ? 13.610 6.252 -11.812 1.00 95.00 142 VAL A N 1
ATOM 1117 C CA . VAL A 1 142 ? 13.487 4.783 -11.810 1.00 95.00 142 VAL A CA 1
ATOM 1118 C C . VAL A 1 142 ? 14.586 4.122 -12.649 1.00 95.00 142 VAL A C 1
ATOM 1120 O O . VAL A 1 142 ? 15.127 3.097 -12.237 1.00 95.00 142 VAL A O 1
ATOM 1123 N N . GLN A 1 143 ? 14.951 4.702 -13.797 1.00 96.25 143 GLN A N 1
ATOM 1124 C CA . GLN A 1 143 ? 15.970 4.159 -14.703 1.00 96.25 143 GLN A CA 1
ATOM 1125 C C . GLN A 1 143 ? 17.370 4.086 -14.081 1.00 96.25 143 GLN A C 1
ATOM 1127 O O . GLN A 1 143 ? 18.130 3.185 -14.432 1.00 96.25 143 GLN A O 1
ATOM 1132 N N . TYR A 1 144 ? 17.703 4.945 -13.113 1.00 94.50 144 TYR A N 1
ATOM 1133 C CA . TYR A 1 144 ? 18.957 4.802 -12.360 1.00 94.50 144 TYR A CA 1
ATOM 1134 C C . TYR A 1 144 ? 19.032 3.478 -11.591 1.00 94.50 144 TYR A C 1
ATOM 1136 O O . TYR A 1 144 ? 20.108 2.897 -11.462 1.00 94.50 144 TYR A O 1
ATOM 1144 N N . LEU A 1 145 ? 17.895 2.995 -11.084 1.00 94.12 145 LEU A N 1
ATOM 1145 C CA . LEU A 1 145 ? 17.818 1.743 -10.338 1.00 94.12 145 LEU A CA 1
ATOM 1146 C C . LEU A 1 145 ? 17.539 0.544 -11.255 1.00 94.12 145 LEU A C 1
ATOM 1148 O O . LEU A 1 145 ? 18.081 -0.540 -11.046 1.00 94.12 145 LEU A O 1
ATOM 1152 N N . ILE A 1 146 ? 16.689 0.740 -12.266 1.00 96.50 146 ILE A N 1
ATOM 1153 C CA . ILE A 1 146 ? 16.231 -0.273 -13.218 1.00 96.50 146 ILE A CA 1
ATOM 1154 C C . ILE A 1 146 ? 16.409 0.261 -14.653 1.00 96.50 146 ILE A C 1
ATOM 1156 O O . ILE A 1 146 ? 15.458 0.790 -15.228 1.00 96.50 146 ILE A O 1
ATOM 1160 N N . PRO A 1 147 ? 17.588 0.095 -15.283 1.00 95.75 147 PRO A N 1
ATOM 1161 C CA . PRO A 1 147 ? 17.903 0.745 -16.565 1.00 95.75 147 PRO A CA 1
ATOM 1162 C C . PRO A 1 147 ? 16.963 0.420 -17.734 1.00 95.75 147 PRO A C 1
ATOM 1164 O O . PRO A 1 147 ? 16.816 1.222 -18.647 1.00 95.75 147 PRO A O 1
ATOM 1167 N N . TYR A 1 148 ? 16.296 -0.740 -17.712 1.00 96.25 148 TYR A N 1
ATOM 1168 C CA . TYR A 1 148 ? 15.339 -1.147 -18.752 1.00 96.25 148 TYR A CA 1
ATOM 1169 C C . TYR A 1 148 ? 13.901 -0.655 -18.502 1.00 96.25 148 TYR A C 1
ATOM 1171 O O . TYR A 1 148 ? 12.983 -1.054 -19.222 1.00 96.25 148 TYR A O 1
ATOM 1179 N N . ALA A 1 149 ? 13.675 0.153 -17.464 1.00 96.31 149 ALA A N 1
ATOM 1180 C CA . ALA A 1 149 ? 12.388 0.786 -17.213 1.00 96.31 149 ALA A CA 1
ATOM 1181 C C . ALA A 1 149 ? 11.992 1.690 -18.391 1.00 96.31 149 ALA A C 1
ATOM 1183 O O . ALA A 1 149 ? 12.804 2.444 -18.929 1.00 96.31 149 ALA A O 1
ATOM 1184 N N . SER A 1 150 ? 10.724 1.632 -18.780 1.00 92.56 150 SER A N 1
ATOM 1185 C CA . SER A 1 150 ? 10.168 2.343 -19.929 1.00 92.56 150 SER A CA 1
ATOM 1186 C C . SER A 1 150 ? 8.718 2.755 -19.665 1.00 92.56 150 SER A C 1
ATOM 1188 O O . SER A 1 150 ? 8.085 2.295 -18.716 1.00 92.56 150 SER A O 1
ATOM 1190 N N . LYS A 1 151 ? 8.147 3.594 -20.534 1.00 87.75 151 LYS A N 1
ATOM 1191 C CA . LYS A 1 151 ? 6.744 4.021 -20.408 1.00 87.75 151 LYS A CA 1
ATOM 1192 C C . LYS A 1 151 ? 5.736 2.869 -20.534 1.00 87.75 151 LYS A C 1
ATOM 1194 O O . LYS A 1 151 ? 4.621 3.010 -20.042 1.00 87.75 151 LYS A O 1
ATOM 1199 N N . THR A 1 152 ? 6.109 1.755 -21.168 1.00 87.06 152 THR A N 1
ATOM 1200 C CA . THR A 1 152 ? 5.209 0.616 -21.412 1.00 87.06 152 THR A CA 1
ATOM 1201 C C . THR A 1 152 ? 5.254 -0.445 -20.316 1.00 87.06 152 THR A C 1
ATOM 1203 O O . THR A 1 152 ? 4.325 -1.242 -20.223 1.00 87.06 152 THR A O 1
ATOM 1206 N N . ASN A 1 153 ? 6.294 -0.460 -19.473 1.00 92.88 153 ASN A N 1
ATOM 1207 C CA . ASN A 1 153 ? 6.415 -1.416 -18.368 1.00 92.88 153 ASN A CA 1
ATOM 1208 C C . ASN A 1 153 ? 6.523 -0.778 -16.979 1.00 92.88 153 ASN A C 1
ATOM 1210 O O . ASN A 1 153 ? 6.442 -1.510 -15.997 1.00 92.88 153 ASN A O 1
ATOM 1214 N N . THR A 1 154 ? 6.680 0.542 -16.869 1.00 94.44 154 THR A N 1
ATOM 1215 C CA . THR A 1 154 ? 6.739 1.243 -15.582 1.00 94.44 154 THR A CA 1
ATOM 1216 C C . THR A 1 154 ? 5.477 2.055 -15.347 1.00 94.44 154 THR A C 1
ATOM 1218 O O . THR A 1 154 ? 5.096 2.854 -16.205 1.00 94.44 154 THR A O 1
ATOM 1221 N N . PHE A 1 155 ? 4.873 1.889 -14.171 1.00 93.06 155 PHE A N 1
ATOM 1222 C CA . PHE A 1 155 ? 3.639 2.559 -13.779 1.00 93.06 155 PHE A CA 1
ATOM 1223 C C . PHE A 1 155 ? 3.732 3.167 -12.385 1.00 93.06 155 PHE A C 1
ATOM 1225 O O . PHE A 1 155 ? 4.410 2.646 -11.498 1.00 93.06 155 PHE A O 1
ATOM 1232 N N . PHE A 1 156 ? 3.008 4.258 -12.196 1.00 92.06 156 PHE A N 1
ATOM 1233 C CA . PHE A 1 156 ? 3.093 5.107 -11.023 1.00 92.06 156 PHE A CA 1
ATOM 1234 C C . PHE A 1 156 ? 1.759 5.155 -10.278 1.00 92.06 156 PHE A C 1
ATOM 1236 O O . PHE A 1 156 ? 0.738 5.553 -10.839 1.00 92.06 156 PHE A O 1
ATOM 1243 N N . PHE A 1 157 ? 1.764 4.762 -9.006 1.00 92.00 157 PHE A N 1
ATOM 1244 C CA . PHE A 1 157 ? 0.591 4.804 -8.137 1.00 92.00 157 PHE A CA 1
ATOM 1245 C C . PHE A 1 157 ? 0.651 6.039 -7.250 1.00 92.00 157 PHE A C 1
ATOM 1247 O O . PHE A 1 157 ? 1.678 6.295 -6.627 1.00 92.00 157 PHE A O 1
ATOM 1254 N N . SER A 1 158 ? -0.446 6.786 -7.145 1.00 87.56 158 SER A N 1
ATOM 1255 C CA . SER A 1 158 ? -0.510 7.884 -6.180 1.00 87.56 158 SER A CA 1
ATOM 1256 C C . SER A 1 158 ? -0.611 7.358 -4.750 1.00 87.56 158 SER A C 1
ATOM 1258 O O . SER A 1 158 ? -1.174 6.286 -4.513 1.00 87.56 158 SER A O 1
ATOM 1260 N N . GLU A 1 159 ? -0.181 8.171 -3.790 1.00 83.00 159 GLU A N 1
ATOM 1261 C CA . GLU A 1 159 ? -0.725 8.130 -2.430 1.00 83.00 159 GLU A CA 1
ATOM 1262 C C . GLU A 1 159 ? -2.262 8.233 -2.425 1.00 83.00 159 GLU A C 1
ATOM 1264 O O . GLU A 1 159 ? -2.880 8.775 -3.356 1.00 83.00 159 GLU A O 1
ATOM 1269 N N . TYR A 1 160 ? -2.880 7.746 -1.345 1.00 74.69 160 TYR A N 1
ATOM 1270 C CA . TYR A 1 160 ? -4.327 7.816 -1.165 1.00 74.69 160 TYR A CA 1
ATOM 1271 C C . TYR A 1 160 ? -4.820 9.262 -1.164 1.00 74.69 160 TYR A C 1
ATOM 1273 O O . TYR A 1 160 ? -4.391 10.076 -0.352 1.00 74.69 160 TYR A O 1
ATOM 1281 N N . ASN A 1 161 ? -5.784 9.556 -2.040 1.00 73.62 161 ASN A N 1
ATOM 1282 C CA . ASN A 1 161 ? -6.411 10.874 -2.169 1.00 73.62 161 ASN A CA 1
ATOM 1283 C C . ASN A 1 161 ? -5.423 12.014 -2.478 1.00 73.62 161 ASN A C 1
ATOM 1285 O O . ASN A 1 161 ? -5.739 13.181 -2.240 1.00 73.62 161 ASN A O 1
ATOM 1289 N N . ASN A 1 162 ? -4.256 11.707 -3.056 1.00 75.31 162 ASN A N 1
ATOM 1290 C CA . ASN A 1 162 ? -3.320 12.738 -3.489 1.00 75.31 162 ASN A CA 1
ATOM 1291 C C . ASN A 1 162 ? -3.986 13.651 -4.540 1.00 75.31 162 ASN A C 1
ATOM 1293 O O . ASN A 1 162 ? -4.650 13.176 -5.467 1.00 75.31 162 ASN A O 1
ATOM 1297 N N . LYS A 1 163 ? -3.819 14.970 -4.402 1.00 68.31 163 LYS A N 1
ATOM 1298 C CA . LYS A 1 163 ? -4.325 15.973 -5.356 1.00 68.31 163 LYS A CA 1
ATOM 1299 C C . LYS A 1 163 ? -3.482 16.065 -6.634 1.00 68.31 163 LYS A C 1
ATOM 1301 O O . LYS A 1 163 ? -3.922 16.689 -7.598 1.00 68.31 163 LYS A O 1
ATOM 1306 N N . SER A 1 164 ? -2.299 15.451 -6.643 1.00 66.44 164 SER A N 1
ATOM 1307 C CA . SER A 1 164 ? -1.419 15.381 -7.806 1.00 66.44 164 SER A CA 1
ATOM 1308 C C . SER A 1 164 ? -2.102 14.673 -8.978 1.00 66.44 164 SER A C 1
ATOM 1310 O O . SER A 1 164 ? -2.821 13.684 -8.803 1.00 66.44 164 SER A O 1
ATOM 1312 N N . LYS A 1 165 ? -1.889 15.220 -10.178 1.00 59.66 165 LYS A N 1
ATOM 1313 C CA . LYS A 1 165 ? -2.543 14.793 -11.422 1.00 59.66 165 LYS A CA 1
ATOM 1314 C C . LYS A 1 165 ? -1.716 13.801 -12.247 1.00 59.66 165 LYS A C 1
ATOM 1316 O O . LYS A 1 165 ? -2.254 13.232 -13.187 1.00 59.66 165 LYS A O 1
ATOM 1321 N N . GLU A 1 166 ? -0.450 13.568 -11.911 1.00 71.81 166 GLU A N 1
ATOM 1322 C CA . GLU A 1 166 ? 0.483 12.832 -12.779 1.00 71.81 166 GLU A CA 1
ATOM 1323 C C . GLU A 1 166 ? 0.812 11.433 -12.245 1.00 71.81 166 GLU A C 1
ATOM 1325 O O . GLU A 1 166 ? 1.953 11.116 -11.921 1.00 71.81 166 GLU A O 1
ATOM 1330 N N . THR A 1 167 ? -0.199 10.571 -12.139 1.00 86.06 167 THR A N 1
ATOM 1331 C CA . THR A 1 167 ? -0.008 9.154 -11.785 1.00 86.06 167 THR A CA 1
ATOM 1332 C C . THR A 1 167 ? -0.833 8.271 -12.702 1.00 86.06 167 THR A C 1
ATOM 1334 O O . THR A 1 167 ? -1.966 8.626 -13.017 1.00 86.06 167 THR A O 1
ATOM 1337 N N . ASP A 1 168 ? -0.313 7.099 -13.061 1.00 87.25 168 ASP A N 1
ATOM 1338 C CA . ASP A 1 168 ? -1.055 6.116 -13.858 1.00 87.25 168 ASP A CA 1
ATOM 1339 C C . ASP A 1 168 ? -2.262 5.562 -13.095 1.00 87.25 168 ASP A C 1
ATOM 1341 O O . ASP A 1 168 ? -3.316 5.318 -13.676 1.00 87.25 168 ASP A O 1
ATOM 1345 N N . PHE A 1 169 ? -2.114 5.396 -11.779 1.00 88.31 169 PHE A N 1
ATOM 1346 C CA . PHE A 1 169 ? -3.153 4.862 -10.907 1.00 88.31 169 PHE A CA 1
ATOM 1347 C C . PHE A 1 169 ? -3.456 5.841 -9.765 1.00 88.31 169 PHE A C 1
ATOM 1349 O O . PHE A 1 169 ? -2.817 5.770 -8.707 1.00 88.31 169 PHE A O 1
ATOM 1356 N N . PRO A 1 170 ? -4.426 6.758 -9.952 1.00 88.00 170 PRO A N 1
ATOM 1357 C CA . PRO A 1 170 ? -4.835 7.688 -8.909 1.00 88.00 170 PRO A CA 1
ATOM 1358 C C . PRO A 1 170 ? -5.694 6.960 -7.864 1.00 88.00 170 PRO A C 1
ATOM 1360 O O . PRO A 1 170 ? -6.895 6.757 -8.050 1.00 88.00 170 PRO A O 1
ATOM 1363 N N . THR A 1 171 ? -5.083 6.556 -6.752 1.00 87.19 171 THR A N 1
ATOM 1364 C CA . THR A 1 171 ? -5.753 5.811 -5.677 1.00 87.19 171 THR A CA 1
ATOM 1365 C C . THR A 1 171 ? -6.498 6.735 -4.715 1.00 87.19 171 THR A C 1
ATOM 1367 O O . THR A 1 171 ? -6.085 7.870 -4.459 1.00 87.19 171 THR A O 1
ATOM 1370 N N . GLY A 1 172 ? -7.629 6.271 -4.176 1.00 84.25 172 GLY A N 1
ATOM 1371 C CA . GLY A 1 172 ? -8.464 7.083 -3.290 1.00 84.25 172 GLY A CA 1
ATOM 1372 C C . GLY A 1 172 ? -9.963 6.924 -3.518 1.00 84.25 172 GLY A C 1
ATOM 1373 O O . GLY A 1 172 ? -10.404 6.060 -4.268 1.00 84.25 172 GLY A O 1
ATOM 1374 N N . ILE A 1 173 ? -10.749 7.773 -2.862 1.00 80.81 173 ILE A N 1
ATOM 1375 C CA . ILE A 1 173 ? -12.213 7.786 -2.918 1.00 80.81 173 ILE A CA 1
ATOM 1376 C C . ILE A 1 173 ? -12.682 9.111 -3.520 1.00 80.81 173 ILE A C 1
ATOM 1378 O O . ILE A 1 173 ? -12.190 10.173 -3.143 1.00 80.81 173 ILE A O 1
ATOM 1382 N N . GLY A 1 174 ? -13.690 9.041 -4.390 1.00 79.81 174 GLY A N 1
ATOM 1383 C CA . GLY A 1 174 ? -14.360 10.205 -4.970 1.00 79.81 174 GLY A CA 1
ATOM 1384 C C . GLY A 1 174 ? -13.765 10.666 -6.302 1.00 79.81 174 GLY A C 1
ATOM 1385 O O . GLY A 1 174 ? -12.670 10.264 -6.697 1.00 79.81 174 GLY A O 1
ATOM 1386 N N . SER A 1 175 ? -14.511 11.528 -6.995 1.00 81.38 175 SER A N 1
ATOM 1387 C CA . SER A 1 175 ? -14.135 12.135 -8.279 1.00 81.38 175 SER A CA 1
ATOM 1388 C C . SER A 1 175 ? -13.584 11.115 -9.291 1.00 81.38 175 SER A C 1
ATOM 1390 O O . SER A 1 175 ? -14.272 10.165 -9.648 1.00 81.38 175 SER A O 1
ATOM 1392 N N . ASN A 1 176 ? -12.347 11.308 -9.756 1.00 79.69 176 ASN A N 1
ATOM 1393 C CA . ASN A 1 176 ? -11.651 10.501 -10.757 1.00 79.69 176 ASN A CA 1
ATOM 1394 C C . ASN A 1 176 ? -10.661 9.488 -10.142 1.00 79.69 176 ASN A C 1
ATOM 1396 O O . ASN A 1 176 ? -9.683 9.115 -10.791 1.00 79.69 176 ASN A O 1
ATOM 1400 N N . LYS A 1 177 ? -10.851 9.092 -8.876 1.00 83.75 177 LYS A N 1
ATOM 1401 C CA . LYS A 1 177 ? -9.990 8.114 -8.194 1.00 83.75 177 LYS A CA 1
ATOM 1402 C C . LYS A 1 177 ? -10.472 6.683 -8.432 1.00 83.75 177 LYS A C 1
ATOM 1404 O O . LYS A 1 177 ? -11.669 6.422 -8.484 1.00 83.75 177 LYS A O 1
ATOM 1409 N N . LEU A 1 178 ? -9.528 5.748 -8.529 1.00 84.31 178 LEU A N 1
ATOM 1410 C CA . LEU A 1 178 ? -9.787 4.345 -8.882 1.00 84.31 178 LEU A CA 1
ATOM 1411 C C . LEU A 1 178 ? -10.266 3.470 -7.711 1.00 84.31 178 LEU A C 1
ATOM 1413 O O . LEU A 1 178 ? -10.493 2.276 -7.893 1.00 84.31 178 LEU A O 1
ATOM 1417 N N . GLY A 1 179 ? -10.427 4.034 -6.513 1.00 82.38 179 GLY A N 1
ATOM 1418 C CA . GLY A 1 179 ? -10.921 3.317 -5.340 1.00 82.38 179 GLY A CA 1
ATOM 1419 C C . GLY A 1 179 ? -9.846 2.979 -4.306 1.00 82.38 179 GLY A C 1
ATOM 1420 O O . GLY A 1 179 ? -8.681 3.387 -4.386 1.00 82.38 179 GLY A O 1
ATOM 1421 N N . LEU A 1 180 ? -10.283 2.233 -3.291 1.00 75.06 180 LEU A N 1
ATOM 1422 C CA . LEU A 1 180 ? -9.449 1.734 -2.203 1.00 75.06 180 LEU A CA 1
ATOM 1423 C C . LEU A 1 180 ? -8.987 0.305 -2.476 1.00 75.06 180 LEU A C 1
ATOM 1425 O O . LEU A 1 180 ? -9.745 -0.535 -2.958 1.00 75.06 180 LEU A O 1
ATOM 1429 N N . LEU A 1 181 ? -7.754 0.007 -2.070 1.00 76.00 181 LEU A N 1
ATOM 1430 C CA . LEU A 1 181 ? -7.223 -1.348 -2.103 1.00 76.00 181 LEU A CA 1
ATOM 1431 C C . LEU A 1 181 ? -7.709 -2.112 -0.870 1.00 76.00 181 LEU A C 1
ATOM 1433 O O . LEU A 1 181 ? -7.164 -1.988 0.240 1.00 76.00 181 LEU A O 1
ATOM 1437 N N . PHE A 1 182 ? -8.750 -2.910 -1.080 1.00 69.25 182 PHE A N 1
ATOM 1438 C CA . PHE A 1 182 ? -9.225 -3.877 -0.106 1.00 69.25 182 PHE A CA 1
ATOM 1439 C C . PHE A 1 182 ? -8.554 -5.225 -0.350 1.00 69.25 182 PHE A C 1
ATOM 1441 O O . PHE A 1 182 ? -8.531 -5.749 -1.460 1.00 69.25 182 PHE A O 1
ATOM 1448 N N . THR A 1 183 ? -7.988 -5.776 0.713 1.00 69.00 183 THR A N 1
ATOM 1449 C CA . THR A 1 183 ? -7.548 -7.165 0.774 1.00 69.00 183 THR A CA 1
ATOM 1450 C C . THR A 1 183 ? -8.357 -7.844 1.862 1.00 69.00 183 THR A C 1
ATOM 1452 O O . THR A 1 183 ? -8.734 -7.181 2.829 1.00 69.00 183 THR A O 1
ATOM 1455 N N . ASP A 1 184 ? -8.606 -9.148 1.727 1.00 69.69 184 ASP A N 1
ATOM 1456 C CA . ASP A 1 184 ? -9.171 -9.921 2.832 1.00 69.69 184 ASP A CA 1
ATOM 1457 C C . ASP A 1 184 ? -8.188 -9.851 3.999 1.00 69.69 184 ASP A C 1
ATOM 1459 O O . ASP A 1 184 ? -7.055 -10.353 3.867 1.00 69.69 184 ASP A O 1
ATOM 1463 N N . PRO A 1 185 ? -8.560 -9.182 5.104 1.00 67.00 185 PRO A N 1
ATOM 1464 C CA . PRO A 1 185 ? -7.670 -9.081 6.232 1.00 67.00 185 PRO A CA 1
ATOM 1465 C C . PRO A 1 185 ? -7.503 -10.482 6.831 1.00 67.00 185 PRO A C 1
ATOM 1467 O O . PRO A 1 185 ? -8.476 -11.236 6.923 1.00 67.00 185 PRO A O 1
ATOM 1470 N N . PRO A 1 186 ? -6.288 -10.857 7.254 1.00 68.75 186 PRO A N 1
ATOM 1471 C CA . PRO A 1 186 ? -6.121 -12.044 8.075 1.00 68.75 186 PRO A CA 1
ATOM 1472 C C . PRO A 1 186 ? -7.038 -11.969 9.302 1.00 68.75 186 PRO A C 1
ATOM 1474 O O . PRO A 1 186 ? -7.178 -10.922 9.937 1.00 68.75 186 PRO A O 1
ATOM 1477 N N . ILE A 1 187 ? -7.681 -13.092 9.620 1.00 76.38 187 ILE A N 1
ATOM 1478 C CA . ILE A 1 187 ? -8.563 -13.198 10.780 1.00 76.38 187 ILE A CA 1
ATOM 1479 C C . ILE A 1 187 ? -7.678 -13.364 12.014 1.00 76.38 187 ILE A C 1
ATOM 1481 O O . ILE A 1 187 ? -7.098 -14.426 12.242 1.00 76.38 187 ILE A O 1
ATOM 1485 N N . TYR A 1 188 ? -7.559 -12.303 12.806 1.00 73.75 188 TYR A N 1
ATOM 1486 C CA . TYR A 1 188 ? -6.853 -12.346 14.081 1.00 73.75 188 TYR A CA 1
ATOM 1487 C C . TYR A 1 188 ? -7.806 -12.717 15.215 1.00 73.75 188 TYR A C 1
ATOM 1489 O O . TYR A 1 188 ? -8.966 -12.300 15.236 1.00 73.75 188 TYR A O 1
ATOM 1497 N N . LYS A 1 189 ? -7.300 -13.470 16.200 1.00 80.56 189 LYS A N 1
ATOM 1498 C CA . LYS A 1 189 ? -8.014 -13.640 17.469 1.00 80.56 189 LYS A CA 1
ATOM 1499 C C . LYS A 1 189 ? -8.111 -12.277 18.150 1.00 80.56 189 LYS A C 1
ATOM 1501 O O . LYS A 1 189 ? -7.118 -11.555 18.231 1.00 80.56 189 LYS A O 1
ATOM 1506 N N . ARG A 1 190 ? -9.305 -11.936 18.634 1.00 82.00 190 ARG A N 1
ATOM 1507 C CA . ARG A 1 190 ? -9.517 -10.705 19.398 1.00 82.00 190 ARG A CA 1
ATOM 1508 C C . ARG A 1 190 ? -8.622 -10.715 20.645 1.00 82.00 190 ARG A C 1
ATOM 1510 O O . ARG A 1 190 ? -8.483 -11.755 21.290 1.00 82.00 190 ARG A O 1
ATOM 1517 N N . ALA A 1 191 ? -8.033 -9.563 20.967 1.00 83.75 191 ALA A N 1
ATOM 1518 C CA . ALA A 1 191 ? -7.318 -9.360 22.224 1.00 83.75 191 ALA A CA 1
ATOM 1519 C C . ALA A 1 191 ? -8.266 -9.615 23.409 1.00 83.75 191 ALA A C 1
ATOM 1521 O O . ALA A 1 191 ? -9.422 -9.185 23.374 1.00 83.75 191 ALA A O 1
ATOM 1522 N N . LYS A 1 192 ? -7.799 -10.324 24.444 1.00 86.69 192 LYS A N 1
ATOM 1523 C CA . LYS A 1 192 ? -8.635 -10.704 25.601 1.00 86.69 192 LYS A CA 1
ATOM 1524 C C . LYS A 1 192 ? -9.128 -9.477 26.374 1.00 86.69 192 LYS A C 1
ATOM 1526 O O . LYS A 1 192 ? -10.186 -9.509 26.990 1.00 86.69 192 LYS A O 1
ATOM 1531 N N . GLU A 1 193 ? -8.363 -8.398 26.301 1.00 87.44 193 GLU A N 1
ATOM 1532 C CA . GLU A 1 193 ? -8.585 -7.104 26.932 1.00 87.44 193 GLU A CA 1
ATOM 1533 C C . GLU A 1 193 ? -9.765 -6.335 26.315 1.00 87.44 193 GLU A C 1
ATOM 1535 O O . GLU A 1 193 ? -10.264 -5.398 26.938 1.00 87.44 193 GLU A O 1
ATOM 1540 N N . LEU A 1 194 ? -10.226 -6.737 25.121 1.00 89.88 194 LEU A N 1
ATOM 1541 C CA . LEU A 1 194 ? -11.338 -6.129 24.383 1.00 89.88 194 LEU A CA 1
ATOM 1542 C C . LEU A 1 194 ? -12.576 -7.048 24.425 1.00 89.88 194 LEU A C 1
ATOM 1544 O O . LEU A 1 194 ? -12.862 -7.754 23.454 1.00 89.88 194 LEU A O 1
ATOM 1548 N N . PRO A 1 195 ? -13.319 -7.112 25.544 1.00 89.00 195 PRO A N 1
ATOM 1549 C CA . PRO A 1 195 ? -14.465 -8.009 25.665 1.00 89.00 195 PRO A CA 1
ATOM 1550 C C . PRO A 1 195 ? -15.658 -7.579 24.797 1.00 89.00 195 PRO A C 1
ATOM 1552 O O . PRO A 1 195 ? -16.497 -8.416 24.469 1.00 89.00 195 PRO A O 1
ATOM 1555 N N . ASN A 1 196 ? -15.743 -6.309 24.383 1.00 91.31 196 ASN A N 1
ATOM 1556 C CA . ASN A 1 196 ? -16.857 -5.787 23.590 1.00 91.31 196 ASN A CA 1
ATOM 1557 C C . ASN A 1 196 ? -16.480 -5.691 22.098 1.00 91.31 196 ASN A C 1
ATOM 1559 O O . ASN A 1 196 ? -15.308 -5.834 21.731 1.00 91.31 196 ASN A O 1
ATOM 1563 N N . PRO A 1 197 ? -17.447 -5.457 21.186 1.00 92.06 197 PRO A N 1
ATOM 1564 C CA . PRO A 1 197 ? -17.126 -4.934 19.862 1.00 92.06 197 PRO A CA 1
ATOM 1565 C C . PRO A 1 197 ? -16.208 -3.719 19.999 1.00 92.06 197 PRO A C 1
ATOM 1567 O O . PRO A 1 197 ? -16.384 -2.907 20.909 1.00 92.06 197 PRO A O 1
ATOM 1570 N N . TYR A 1 198 ? -15.220 -3.606 19.115 1.00 92.19 198 TYR A N 1
ATOM 1571 C CA . TYR A 1 198 ? -14.233 -2.542 19.207 1.00 92.19 198 TYR A CA 1
ATOM 1572 C C . TYR A 1 198 ? -14.029 -1.841 17.873 1.00 92.19 198 TYR A C 1
ATOM 1574 O O . TYR A 1 198 ? -14.198 -2.424 16.799 1.00 92.19 198 TYR A O 1
ATOM 1582 N N . VAL A 1 199 ? -13.632 -0.579 17.960 1.00 91.44 199 VAL A N 1
ATOM 1583 C CA . VAL A 1 199 ? -13.154 0.219 16.834 1.00 91.44 199 VAL A CA 1
ATOM 1584 C C . VAL A 1 199 ? -11.775 0.754 17.176 1.00 91.44 199 VAL A C 1
ATOM 1586 O O . VAL A 1 199 ? -11.516 1.182 18.299 1.00 91.44 199 VAL A O 1
ATOM 1589 N N . MET A 1 200 ? -10.874 0.713 16.202 1.00 89.12 200 MET A N 1
ATOM 1590 C CA . MET A 1 200 ? -9.529 1.249 16.342 1.00 89.12 200 MET A CA 1
ATOM 1591 C C . MET A 1 200 ? -9.415 2.531 15.531 1.00 89.12 200 MET A C 1
ATOM 1593 O O . MET A 1 200 ? -9.649 2.526 14.324 1.00 89.12 200 MET A O 1
ATOM 1597 N N . SER A 1 201 ? -9.027 3.612 16.199 1.00 87.25 201 SER A N 1
ATOM 1598 C CA . SER A 1 201 ? -8.516 4.805 15.540 1.00 87.25 201 SER A CA 1
ATOM 1599 C C . SER A 1 201 ? -6.997 4.714 15.470 1.00 87.25 201 SER A C 1
ATOM 1601 O O . SER A 1 201 ? -6.332 4.479 16.480 1.00 87.25 201 SER A O 1
ATOM 1603 N N . TYR A 1 202 ? -6.440 4.908 14.279 1.00 82.44 202 TYR A N 1
ATOM 1604 C CA . TYR A 1 202 ? -5.002 5.007 14.075 1.00 82.44 202 TYR A CA 1
ATOM 1605 C C . TYR A 1 202 ? -4.704 6.206 13.183 1.00 82.44 202 TYR A C 1
ATOM 1607 O O . TYR A 1 202 ? -5.085 6.230 12.015 1.00 82.44 202 TYR A O 1
ATOM 1615 N N . ILE A 1 203 ? -4.038 7.204 13.755 1.00 80.19 203 ILE A N 1
ATOM 1616 C CA . ILE A 1 203 ? -3.631 8.432 13.078 1.00 80.19 203 ILE A CA 1
ATOM 1617 C C . ILE A 1 203 ? -2.292 8.891 13.667 1.00 80.19 203 ILE A C 1
ATOM 1619 O O . ILE A 1 203 ? -2.000 8.622 14.841 1.00 80.19 203 ILE A O 1
ATOM 1623 N N . ALA A 1 204 ? -1.453 9.522 12.842 1.00 77.00 204 ALA A N 1
ATOM 1624 C CA . ALA A 1 204 ? -0.220 10.139 13.321 1.00 77.00 204 ALA A CA 1
ATOM 1625 C C . ALA A 1 204 ? -0.547 11.286 14.291 1.00 77.00 204 ALA A C 1
ATOM 1627 O O . ALA A 1 204 ? -1.649 11.835 14.254 1.00 77.00 204 ALA A O 1
ATOM 1628 N N . SER A 1 205 ? 0.393 11.608 15.179 1.00 79.44 205 SER A N 1
ATOM 1629 C CA . SER A 1 205 ? 0.188 12.647 16.187 1.00 79.44 205 SER A CA 1
ATOM 1630 C C . SER A 1 205 ? 0.131 14.042 15.571 1.00 79.44 205 SER A C 1
ATOM 1632 O O . SER A 1 205 ? 0.575 14.270 14.442 1.00 79.44 205 SER A O 1
ATOM 1634 N N . ASP A 1 206 ? -0.359 14.996 16.361 1.00 74.06 206 ASP A N 1
ATOM 1635 C CA . ASP A 1 206 ? -0.548 16.382 15.924 1.00 74.06 206 ASP A CA 1
ATOM 1636 C C . ASP A 1 206 ? 0.762 17.094 15.572 1.00 74.06 206 ASP A C 1
ATOM 1638 O O . ASP A 1 206 ? 0.774 18.050 14.803 1.00 74.06 206 ASP A O 1
ATOM 1642 N N . ARG A 1 207 ? 1.885 16.554 16.065 1.00 74.94 207 ARG A N 1
ATOM 1643 C CA . ARG A 1 207 ? 3.243 16.989 15.717 1.00 74.94 207 ARG A CA 1
ATOM 1644 C C . ARG A 1 207 ? 3.587 16.743 14.246 1.00 74.94 207 ARG A C 1
ATOM 1646 O O . ARG A 1 207 ? 4.429 17.448 13.704 1.00 74.94 207 ARG A O 1
ATOM 1653 N N . HIS A 1 208 ? 2.956 15.752 13.618 1.00 70.56 208 HIS A N 1
ATOM 1654 C CA . HIS A 1 208 ? 3.200 15.374 12.223 1.00 70.56 208 HIS A CA 1
ATOM 1655 C C . HIS A 1 208 ? 2.021 15.716 11.308 1.00 70.56 208 HIS A C 1
ATOM 1657 O O . HIS A 1 208 ? 2.227 16.028 10.139 1.00 70.56 208 HIS A O 1
ATOM 1663 N N . ILE A 1 209 ? 0.788 15.661 11.824 1.00 73.75 209 ILE A N 1
ATOM 1664 C CA . ILE A 1 209 ? -0.430 15.953 11.062 1.00 73.75 209 ILE A CA 1
ATOM 1665 C C . ILE A 1 209 ? -1.290 16.941 11.853 1.00 73.75 209 ILE A C 1
ATOM 1667 O O . ILE A 1 209 ? -1.941 16.522 12.811 1.00 73.75 209 ILE A O 1
ATOM 1671 N N . PRO A 1 210 ? -1.363 18.219 11.436 1.00 79.12 210 PRO A N 1
ATOM 1672 C CA . PRO A 1 210 ? -2.193 19.211 12.105 1.00 79.12 210 PRO A CA 1
ATOM 1673 C C . PRO A 1 210 ? -3.660 18.778 12.210 1.00 79.12 210 PRO A C 1
ATOM 1675 O O . PRO A 1 210 ? -4.258 18.326 11.230 1.00 79.12 210 PRO A O 1
ATOM 1678 N N . ARG A 1 211 ? -4.263 18.998 13.383 1.00 83.38 211 ARG A N 1
ATOM 1679 C CA . ARG A 1 211 ? -5.654 18.661 13.739 1.00 83.38 211 ARG A CA 1
ATOM 1680 C C . ARG A 1 211 ? -5.953 17.159 13.789 1.00 83.38 211 ARG A C 1
ATOM 1682 O O . ARG A 1 211 ? -7.115 16.754 13.699 1.00 83.38 211 ARG A O 1
ATOM 1689 N N . SER A 1 212 ? -4.940 16.318 13.968 1.00 84.00 212 SER A N 1
ATOM 1690 C CA . SER A 1 212 ? -5.109 14.862 14.110 1.00 84.00 212 SER A CA 1
ATOM 1691 C C . SER A 1 212 ? -6.056 14.482 15.263 1.00 84.00 212 SER A C 1
ATOM 1693 O O . SER A 1 212 ? -6.876 13.568 15.131 1.00 84.00 212 SER A O 1
ATOM 1695 N N . ASN A 1 213 ? -6.012 15.227 16.371 1.00 84.62 213 ASN A N 1
ATOM 1696 C CA . ASN A 1 213 ? -6.906 15.085 17.521 1.00 84.62 213 ASN A CA 1
ATOM 1697 C C . ASN A 1 213 ? -8.382 15.341 17.156 1.00 84.62 213 ASN A C 1
ATOM 1699 O O . ASN A 1 213 ? -9.255 14.560 17.541 1.00 84.62 213 ASN A O 1
ATOM 1703 N N . GLN A 1 214 ? -8.664 16.391 16.378 1.00 87.44 214 GLN A N 1
ATOM 1704 C CA . GLN A 1 214 ? -10.007 16.726 15.899 1.00 87.44 214 GLN A CA 1
ATOM 1705 C C . GLN A 1 214 ? -10.530 15.642 14.957 1.00 87.44 214 GLN A C 1
ATOM 1707 O O . GLN A 1 214 ? -11.661 15.183 15.119 1.00 87.44 214 GLN A O 1
ATOM 1712 N N . CYS A 1 215 ? -9.690 15.181 14.023 1.00 86.56 215 CYS A N 1
ATOM 1713 C CA . CYS A 1 215 ? -10.016 14.082 13.113 1.00 86.56 215 CYS A CA 1
ATOM 1714 C C . CYS A 1 215 ? -10.401 12.813 13.878 1.00 86.56 215 CYS A C 1
ATOM 1716 O O . CYS A 1 215 ? -11.391 12.156 13.550 1.00 86.56 215 CYS A O 1
ATOM 1718 N N . MET A 1 216 ? -9.655 12.480 14.931 1.00 87.69 216 MET A N 1
ATOM 1719 C CA . MET A 1 216 ? -9.962 11.312 15.741 1.00 87.69 216 MET A CA 1
ATOM 1720 C C . MET A 1 216 ? -11.252 11.473 16.549 1.00 87.69 216 MET A C 1
ATOM 1722 O O . MET A 1 216 ? -12.043 10.531 16.601 1.00 87.69 216 MET A O 1
ATOM 1726 N N . ILE A 1 217 ? -11.490 12.636 17.165 1.00 87.62 217 ILE A N 1
ATOM 1727 C CA . ILE A 1 217 ? -12.759 12.890 17.854 1.00 87.62 217 ILE A CA 1
ATOM 1728 C C . ILE A 1 217 ? -13.911 12.731 16.871 1.00 87.62 217 ILE A C 1
ATOM 1730 O O . ILE A 1 217 ? -14.800 11.934 17.151 1.00 87.62 217 ILE A O 1
ATOM 1734 N N . ALA A 1 218 ? -13.858 13.390 15.708 1.00 90.12 218 ALA A N 1
ATOM 1735 C CA . ALA A 1 218 ? -14.868 13.289 14.653 1.00 90.12 218 ALA A CA 1
ATOM 1736 C C . ALA A 1 218 ? -15.136 11.830 14.242 1.00 90.12 218 ALA A C 1
ATOM 1738 O O . ALA A 1 218 ? -16.292 11.412 14.144 1.00 90.12 218 ALA A O 1
ATOM 1739 N N . PHE A 1 219 ? -14.078 11.026 14.081 1.00 91.38 219 PHE A N 1
ATOM 1740 C CA . PHE A 1 219 ? -14.197 9.591 13.826 1.00 91.38 219 PHE A CA 1
ATOM 1741 C C . PHE A 1 219 ? -14.950 8.865 14.948 1.00 91.38 219 PHE A C 1
ATOM 1743 O O . PHE A 1 219 ? -15.876 8.105 14.661 1.00 91.38 219 PHE A O 1
ATOM 1750 N N . ILE A 1 220 ? -14.609 9.124 16.215 1.00 90.50 220 ILE A N 1
ATOM 1751 C CA . ILE A 1 220 ? -15.292 8.523 17.368 1.00 90.50 220 ILE A CA 1
ATOM 1752 C C . ILE A 1 220 ? -16.763 8.957 17.421 1.00 90.50 220 ILE A C 1
ATOM 1754 O O . ILE A 1 220 ? -17.632 8.126 17.676 1.00 90.50 220 ILE A O 1
ATOM 1758 N N . GLN A 1 221 ? -17.077 10.220 17.116 1.00 90.75 221 GLN A N 1
ATOM 1759 C CA . GLN A 1 221 ? -18.471 10.676 17.054 1.00 90.75 221 GLN A CA 1
ATOM 1760 C C . GLN A 1 221 ? -19.254 9.908 15.988 1.00 90.75 221 GLN A C 1
ATOM 1762 O O . GLN A 1 221 ? -20.367 9.446 16.239 1.00 90.75 221 GLN A O 1
ATOM 1767 N N . MET A 1 222 ? -18.656 9.736 14.808 1.00 92.88 222 MET A N 1
ATOM 1768 C CA . MET A 1 222 ? -19.264 9.026 13.688 1.00 92.88 222 MET A CA 1
ATOM 1769 C C . MET A 1 222 ? -19.544 7.557 14.029 1.00 92.88 222 MET A C 1
ATOM 1771 O O . MET A 1 222 ? -20.666 7.090 13.828 1.00 92.88 222 MET A O 1
ATOM 1775 N N . VAL A 1 223 ? -18.555 6.820 14.547 1.00 92.62 223 VAL A N 1
ATOM 1776 C CA . VAL A 1 223 ? -18.737 5.396 14.889 1.00 92.62 223 VAL A CA 1
ATOM 1777 C C . VAL A 1 223 ? -19.720 5.215 16.040 1.00 92.62 223 VAL A C 1
ATOM 1779 O O . VAL A 1 223 ? -20.570 4.329 15.967 1.00 92.62 223 VAL A O 1
ATOM 1782 N N . THR A 1 224 ? -19.688 6.087 17.048 1.00 90.75 224 THR A N 1
ATOM 1783 C CA . THR A 1 224 ? -20.660 6.060 18.144 1.00 90.75 224 THR A CA 1
ATOM 1784 C C . THR A 1 224 ? -22.074 6.302 17.627 1.00 90.75 224 THR A C 1
ATOM 1786 O O . THR A 1 224 ? -22.962 5.492 17.882 1.00 90.75 224 THR A O 1
ATOM 1789 N N . ARG A 1 225 ? -22.292 7.344 16.812 1.00 91.00 225 ARG A N 1
ATOM 1790 C CA . ARG A 1 225 ? -23.604 7.621 16.208 1.00 91.00 225 ARG A CA 1
ATOM 1791 C C . ARG A 1 225 ? -24.110 6.448 15.370 1.00 91.00 225 ARG A C 1
ATOM 1793 O O . ARG A 1 225 ? -25.301 6.151 15.413 1.00 91.00 225 ARG A O 1
ATOM 1800 N N . LYS A 1 226 ? -23.216 5.793 14.624 1.00 92.50 226 LYS A N 1
ATOM 1801 C CA . LYS A 1 226 ? -23.546 4.640 13.779 1.00 92.50 226 LYS A CA 1
ATOM 1802 C C . LYS A 1 226 ? -23.962 3.414 14.593 1.00 92.50 226 LYS A C 1
ATOM 1804 O O . LYS A 1 226 ? -24.879 2.717 14.178 1.00 92.50 226 LYS A O 1
ATOM 1809 N N . TYR A 1 227 ? -23.293 3.141 15.712 1.00 92.38 227 TYR A N 1
ATOM 1810 C CA . TYR A 1 227 ? -23.433 1.867 16.426 1.00 92.38 227 TYR A CA 1
ATOM 1811 C C . TYR A 1 227 ? -24.195 1.937 17.755 1.00 92.38 227 TYR A C 1
ATOM 1813 O O . TYR A 1 227 ? -24.484 0.886 18.325 1.00 92.38 227 TYR A O 1
ATOM 1821 N N . ARG A 1 228 ? -24.585 3.128 18.231 1.00 90.62 228 ARG A N 1
ATOM 1822 C CA . ARG A 1 228 ? -25.309 3.316 19.508 1.00 90.62 228 ARG A CA 1
ATOM 1823 C C . ARG A 1 228 ? -26.633 2.559 19.637 1.00 90.62 228 ARG A C 1
ATOM 1825 O O . ARG A 1 228 ? -27.117 2.385 20.744 1.00 90.62 228 ARG A O 1
ATOM 1832 N N . THR A 1 229 ? -27.255 2.172 18.525 1.00 91.25 229 THR A N 1
ATOM 1833 C CA . THR A 1 229 ? -28.503 1.389 18.523 1.00 91.25 229 THR A CA 1
ATOM 1834 C C . THR A 1 229 ? -28.256 -0.112 18.398 1.00 91.25 229 THR A C 1
ATOM 1836 O O . THR A 1 229 ? -29.158 -0.897 18.658 1.00 91.25 229 THR A O 1
ATOM 1839 N N . THR A 1 230 ? -27.050 -0.519 17.996 1.00 94.12 230 THR A N 1
ATOM 1840 C CA . THR A 1 230 ? -26.671 -1.926 17.806 1.00 94.12 230 THR A CA 1
ATOM 1841 C C . THR A 1 230 ? -25.966 -2.490 19.034 1.00 94.12 230 THR A C 1
ATOM 1843 O O . THR A 1 230 ? -26.173 -3.648 19.383 1.00 94.12 230 THR A O 1
ATOM 1846 N N . TYR A 1 231 ? -25.129 -1.685 19.692 1.00 92.69 231 TYR A N 1
ATOM 1847 C CA . TYR A 1 231 ? -24.325 -2.116 20.831 1.00 92.69 231 TYR A CA 1
ATOM 1848 C C . TYR A 1 231 ? -24.491 -1.156 22.008 1.00 92.69 231 TYR A C 1
ATOM 1850 O O . TYR A 1 231 ? -24.370 0.056 21.849 1.00 92.69 231 TYR A O 1
ATOM 1858 N N . SER A 1 232 ? -24.683 -1.713 23.205 1.00 91.25 232 SER A N 1
ATOM 1859 C CA . SER A 1 232 ? -24.719 -0.950 24.461 1.00 91.25 232 SER A CA 1
ATOM 1860 C C . SER A 1 232 ? -23.324 -0.603 24.994 1.00 91.25 232 SER A C 1
ATOM 1862 O O . SER A 1 232 ? -23.176 0.263 25.856 1.00 91.25 232 SER A O 1
ATOM 1864 N N . ARG A 1 233 ? -22.277 -1.275 24.497 1.00 91.62 233 ARG A N 1
ATOM 1865 C CA . ARG A 1 233 ? -20.875 -1.043 24.864 1.00 91.62 233 ARG A CA 1
ATOM 1866 C C . ARG A 1 233 ? -19.979 -1.143 23.637 1.00 91.62 233 ARG A C 1
ATOM 1868 O O . ARG A 1 233 ? -20.131 -2.066 22.839 1.00 91.62 233 ARG A O 1
ATOM 1875 N N . LEU A 1 234 ? -19.026 -0.224 23.523 1.00 92.38 234 LEU A N 1
ATOM 1876 C CA . LEU A 1 234 ? -18.033 -0.200 22.455 1.00 92.38 234 LEU A CA 1
ATOM 1877 C C . LEU A 1 234 ? -16.653 0.111 23.043 1.00 92.38 234 LEU A C 1
ATOM 1879 O O . LEU A 1 234 ? -16.467 1.113 23.737 1.00 92.38 234 LEU A O 1
ATOM 1883 N N . ASP A 1 235 ? -15.681 -0.749 22.756 1.00 92.00 235 ASP A N 1
ATOM 1884 C CA . ASP A 1 235 ? -14.291 -0.508 23.128 1.00 92.00 235 ASP A CA 1
ATOM 1885 C C . ASP A 1 235 ? -13.632 0.371 22.038 1.00 92.00 235 ASP A C 1
ATOM 1887 O O . ASP A 1 235 ? -13.633 0.041 20.850 1.00 92.00 235 ASP A O 1
ATOM 1891 N N . ILE A 1 236 ? -13.084 1.522 22.423 1.00 90.12 236 ILE A N 1
ATOM 1892 C CA . ILE A 1 236 ? -12.373 2.450 21.540 1.00 90.12 236 ILE A CA 1
ATOM 1893 C C . ILE A 1 236 ? -10.873 2.279 21.767 1.00 90.12 236 ILE A C 1
ATOM 1895 O O . ILE A 1 236 ? -10.351 2.615 22.830 1.00 90.12 236 ILE A O 1
ATOM 1899 N N . VAL A 1 237 ? -10.167 1.791 20.753 1.00 90.44 237 VAL A N 1
ATOM 1900 C CA . VAL A 1 237 ? -8.707 1.663 20.773 1.00 90.44 237 VAL A CA 1
ATOM 1901 C C . VAL A 1 237 ? -8.084 2.886 20.103 1.00 90.44 237 VAL A C 1
ATOM 1903 O O . VAL A 1 237 ? -8.379 3.165 18.940 1.00 90.44 237 VAL A O 1
ATOM 1906 N N . VAL A 1 238 ? -7.219 3.609 20.814 1.00 87.88 238 VAL A N 1
ATOM 1907 C CA . VAL A 1 238 ? -6.562 4.838 20.335 1.00 87.88 238 VAL A CA 1
ATOM 1908 C C . VAL A 1 238 ? -5.034 4.754 20.415 1.00 87.88 238 VAL A C 1
ATOM 1910 O O . VAL A 1 238 ? -4.490 3.972 21.204 1.00 87.88 238 VAL A O 1
ATOM 1913 N N . PRO A 1 239 ? -4.302 5.563 19.627 1.00 86.25 239 PRO A N 1
ATOM 1914 C CA . PRO A 1 239 ? -2.850 5.622 19.707 1.00 86.25 239 PRO A CA 1
ATOM 1915 C C . PRO A 1 239 ? -2.364 6.091 21.078 1.00 86.25 239 PRO A C 1
ATOM 1917 O O . PRO A 1 239 ? -2.989 6.923 21.723 1.00 86.25 239 PRO A O 1
ATOM 1920 N N . SER A 1 240 ? -1.207 5.601 21.510 1.00 85.88 240 SER A N 1
ATOM 1921 C CA . SER A 1 240 ? -0.672 5.879 22.851 1.00 85.88 240 SER A CA 1
ATOM 1922 C C . SER A 1 240 ? -0.339 7.346 23.102 1.00 85.88 240 SER A C 1
ATOM 1924 O O . SER A 1 240 ? -0.442 7.789 24.239 1.00 85.88 240 SER A O 1
ATOM 1926 N N . TRP A 1 241 ? 0.018 8.097 22.056 1.00 83.88 241 TRP A N 1
ATOM 1927 C CA . TRP A 1 241 ? 0.311 9.531 22.157 1.00 83.88 241 TRP A CA 1
ATOM 1928 C C . TRP A 1 241 ? -0.910 10.343 22.622 1.00 83.88 241 TRP A C 1
ATOM 1930 O O . TRP A 1 241 ? -0.759 11.409 23.201 1.00 83.88 241 TRP A O 1
ATOM 1940 N N . MET A 1 242 ? -2.129 9.808 22.482 1.00 79.00 242 MET A N 1
ATOM 1941 C CA . MET A 1 242 ? -3.337 10.419 23.052 1.00 79.00 242 MET A CA 1
ATOM 1942 C C . MET A 1 242 ? -3.394 10.379 24.576 1.00 79.00 242 MET A C 1
ATOM 1944 O O . MET A 1 242 ? -4.202 11.083 25.176 1.00 79.00 242 MET A O 1
ATOM 1948 N N . GLY A 1 243 ? -2.584 9.522 25.196 1.00 75.56 243 GLY A N 1
ATOM 1949 C CA . GLY A 1 243 ? -2.442 9.465 26.644 1.00 75.56 243 GLY A CA 1
ATOM 1950 C C . GLY A 1 243 ? -1.533 10.562 27.197 1.00 75.56 243 GLY A C 1
ATOM 1951 O O . GLY A 1 243 ? -1.449 10.701 28.413 1.00 75.56 243 GLY A O 1
ATOM 1952 N N . GLU A 1 244 ? -0.848 11.330 26.341 1.00 82.12 244 GLU A N 1
ATOM 1953 C CA . GLU A 1 244 ? -0.037 12.468 26.777 1.00 82.12 244 GLU A CA 1
ATOM 1954 C C . GLU A 1 244 ? -0.949 13.580 27.331 1.00 82.12 244 GLU A C 1
ATOM 1956 O O . GLU A 1 244 ? -2.042 13.830 26.812 1.00 82.12 244 GLU A O 1
ATOM 1961 N N . TYR A 1 245 ? -0.507 14.234 28.412 1.00 70.50 245 TYR A N 1
ATOM 1962 C CA . TYR A 1 245 ? -1.323 15.151 29.223 1.00 70.50 245 TYR A CA 1
ATOM 1963 C C . TYR A 1 245 ? -1.985 16.270 28.400 1.00 70.50 245 TYR A C 1
ATOM 1965 O O . TYR A 1 245 ? -3.144 16.612 28.628 1.00 70.50 245 TYR A O 1
ATOM 1973 N N . GLU A 1 246 ? -1.280 16.786 27.391 1.00 74.00 246 GLU A N 1
ATOM 1974 C CA . GLU A 1 246 ? -1.767 17.850 26.504 1.00 74.00 246 GLU A CA 1
ATOM 1975 C C . GLU A 1 246 ? -2.985 17.434 25.651 1.00 74.00 246 GLU A C 1
ATOM 1977 O O . GLU A 1 246 ? -3.840 18.266 25.346 1.00 74.00 246 GLU A O 1
ATOM 1982 N N . TYR A 1 247 ? -3.131 16.146 25.319 1.00 77.25 247 TYR A N 1
ATOM 1983 C CA . TYR A 1 247 ? -4.234 15.650 24.483 1.00 77.25 247 TYR A CA 1
ATOM 1984 C C . TYR A 1 247 ? -5.354 15.001 25.291 1.00 77.25 247 TYR A C 1
ATOM 1986 O O 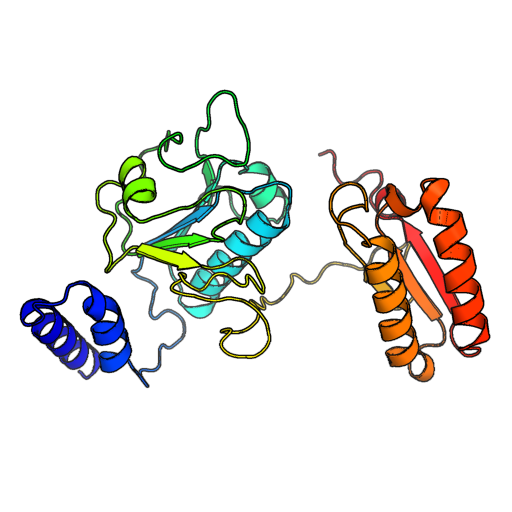. TYR A 1 247 ? -6.513 15.019 24.859 1.00 77.25 247 TYR A O 1
ATOM 1994 N N . ILE A 1 248 ? -5.037 14.425 26.453 1.00 79.12 248 ILE A N 1
ATOM 1995 C CA . ILE A 1 248 ? -6.004 13.625 27.205 1.00 79.12 248 ILE A CA 1
ATOM 1996 C C . ILE A 1 248 ? -7.144 14.475 27.776 1.00 79.12 248 ILE A C 1
ATOM 1998 O O . ILE A 1 248 ? -8.291 14.034 27.760 1.00 79.12 248 ILE A O 1
ATOM 2002 N N . GLU A 1 249 ? -6.873 15.708 28.207 1.00 81.12 249 GLU A N 1
ATOM 2003 C CA . GLU A 1 249 ? -7.908 16.607 28.735 1.00 81.12 249 GLU A CA 1
ATOM 2004 C C . GLU A 1 249 ? -8.844 17.110 27.632 1.00 81.12 249 GLU A C 1
ATOM 2006 O O . GLU A 1 249 ? -10.071 17.082 27.786 1.00 81.12 249 GLU A O 1
ATOM 2011 N N . TYR A 1 250 ? -8.289 17.462 26.464 1.00 81.88 250 TYR A N 1
ATOM 2012 C CA . TYR A 1 250 ? -9.085 17.759 25.272 1.00 81.88 250 TYR A CA 1
ATOM 2013 C C . TYR A 1 250 ? -9.993 16.573 24.928 1.00 81.88 250 TYR A C 1
ATOM 2015 O O . TYR A 1 250 ? -11.198 16.738 24.729 1.00 81.88 250 TYR A O 1
ATOM 2023 N N . PHE A 1 251 ? -9.436 15.365 24.914 1.00 81.31 251 PHE A N 1
ATOM 2024 C CA . PHE A 1 251 ? -10.169 14.154 24.576 1.00 81.31 251 PHE A CA 1
ATOM 2025 C C . PHE A 1 251 ? -11.281 13.837 25.583 1.00 81.31 251 PHE A C 1
ATOM 2027 O O . PHE A 1 251 ? -12.429 13.647 25.182 1.00 81.31 251 PHE A O 1
ATOM 2034 N N . LYS A 1 252 ? -10.982 13.849 26.890 1.00 82.06 252 LYS A N 1
ATOM 2035 C CA . LYS A 1 252 ? -11.959 13.609 27.965 1.00 82.06 252 LYS A CA 1
ATOM 2036 C C . LYS A 1 252 ? -13.146 14.560 27.873 1.00 82.06 252 LYS A C 1
ATOM 2038 O O . LYS A 1 252 ? -14.286 14.103 27.932 1.00 82.06 252 LYS A O 1
ATOM 2043 N N . LYS A 1 253 ? -12.893 15.859 27.673 1.00 85.12 253 LYS A N 1
ATOM 2044 C CA . LYS A 1 253 ? -13.950 16.872 27.538 1.00 85.12 253 LYS A CA 1
ATOM 2045 C C . LYS A 1 253 ? -14.908 16.546 26.388 1.00 85.12 253 LYS A C 1
ATOM 2047 O O . LYS A 1 253 ? -16.122 16.627 26.562 1.00 85.12 253 LYS A O 1
ATOM 2052 N N . HIS A 1 254 ? -14.379 16.150 25.231 1.00 85.69 254 HIS A N 1
ATOM 2053 C CA . HIS A 1 254 ? -15.194 15.869 24.045 1.00 85.69 254 HIS A CA 1
ATOM 2054 C C . HIS A 1 254 ? -15.902 14.513 24.117 1.00 85.69 254 HIS A C 1
ATOM 2056 O O . HIS A 1 254 ? -17.042 14.409 23.675 1.00 85.69 254 HIS A O 1
ATOM 2062 N N . ILE A 1 255 ? -15.269 13.490 24.698 1.00 82.31 255 ILE A N 1
ATOM 2063 C CA . ILE A 1 255 ? -15.896 12.178 24.898 1.00 82.31 255 ILE A CA 1
ATOM 2064 C C . ILE A 1 255 ? -16.999 12.238 25.950 1.00 82.31 255 ILE A C 1
ATOM 2066 O O . ILE A 1 255 ? -18.043 11.630 25.741 1.00 82.31 255 ILE A O 1
ATOM 2070 N N . LYS A 1 256 ? -16.813 12.990 27.042 1.00 83.06 256 LYS A N 1
ATOM 2071 C CA . LYS A 1 256 ? -17.858 13.178 28.056 1.00 83.06 256 LYS A CA 1
ATOM 2072 C C . LYS A 1 256 ? -19.125 13.755 27.426 1.00 83.06 256 LYS A C 1
ATOM 2074 O O . LYS A 1 256 ? -20.180 13.143 27.541 1.00 83.06 256 LYS A O 1
ATOM 2079 N N . LYS A 1 257 ? -18.981 14.851 26.674 1.00 84.81 257 LYS A N 1
ATOM 2080 C CA . LYS A 1 257 ? -20.086 15.449 25.914 1.00 84.81 257 LYS A CA 1
ATOM 2081 C C . LYS A 1 257 ? -20.737 14.436 24.971 1.00 84.81 257 LYS A C 1
ATOM 2083 O O . LYS A 1 257 ? -21.951 14.363 24.872 1.00 84.81 257 LYS A O 1
ATOM 2088 N N . LEU A 1 258 ? -19.929 13.608 24.312 1.00 82.69 258 LEU A N 1
ATOM 2089 C CA . LEU A 1 258 ? -20.440 12.579 23.419 1.00 82.69 258 LEU A CA 1
ATOM 2090 C C . LEU A 1 258 ? -21.302 11.531 24.135 1.00 82.69 258 LEU A C 1
ATOM 2092 O O . LEU A 1 258 ? -22.312 11.099 23.599 1.00 82.69 258 LEU A O 1
ATOM 2096 N N . ILE A 1 259 ? -20.883 11.087 25.318 1.00 80.44 259 ILE A N 1
ATOM 2097 C CA . ILE A 1 259 ? -21.628 10.107 26.117 1.00 80.44 259 ILE A CA 1
ATOM 2098 C C . ILE A 1 259 ? -22.931 10.731 26.632 1.00 80.44 259 ILE A C 1
ATOM 2100 O O . ILE A 1 259 ? -23.963 10.067 26.619 1.00 80.44 259 ILE A O 1
ATOM 2104 N N . GLU A 1 260 ? -22.902 12.008 27.022 1.00 82.94 260 GLU A N 1
ATOM 2105 C CA . GLU A 1 260 ? -24.100 12.776 27.391 1.00 82.94 260 GLU A CA 1
ATOM 2106 C C . GLU A 1 260 ? -25.087 12.874 26.215 1.00 82.94 260 GLU A C 1
ATOM 2108 O O . GLU A 1 260 ? -26.277 12.614 26.387 1.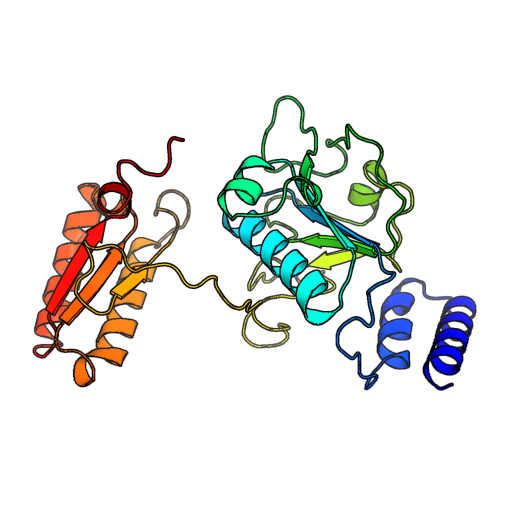00 82.94 260 GLU A O 1
ATOM 2113 N N . ASP A 1 261 ? -24.587 13.147 25.005 1.00 84.38 261 ASP A N 1
ATOM 2114 C CA . ASP A 1 261 ? -25.393 13.210 23.778 1.00 84.38 261 ASP A CA 1
ATOM 2115 C C . ASP A 1 261 ? -25.941 11.824 23.354 1.00 84.38 261 ASP A C 1
ATOM 2117 O O . ASP A 1 261 ? -26.940 11.728 22.632 1.00 84.38 261 ASP A O 1
ATOM 2121 N N . TYR A 1 262 ? -25.299 10.729 23.785 1.00 80.12 262 TYR A N 1
ATOM 2122 C CA . TYR A 1 262 ? -25.630 9.354 23.397 1.00 80.12 262 TYR A CA 1
ATOM 2123 C C . TYR A 1 262 ? -25.729 8.414 24.612 1.00 80.12 262 TYR A C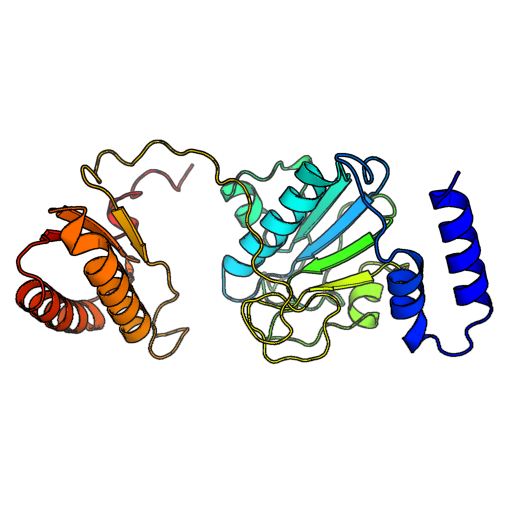 1
ATOM 2125 O O . TYR A 1 262 ? -24.911 7.514 24.792 1.00 80.12 262 TYR A O 1
ATOM 2133 N N . THR A 1 263 ? -26.801 8.553 25.394 1.00 74.31 263 THR A N 1
ATOM 2134 C CA . THR A 1 263 ? -27.031 7.836 26.669 1.00 74.31 263 THR A CA 1
ATOM 2135 C C . THR A 1 263 ? -27.076 6.301 26.593 1.00 74.31 263 THR A C 1
ATOM 2137 O O . THR A 1 263 ? -26.925 5.634 27.614 1.00 74.31 263 THR A O 1
ATOM 2140 N N . ASN A 1 264 ? -27.253 5.713 25.406 1.00 80.94 264 ASN A N 1
ATOM 2141 C CA . ASN A 1 264 ? -27.449 4.265 25.234 1.00 80.94 264 ASN A CA 1
ATOM 2142 C C . ASN A 1 264 ? -26.159 3.474 24.957 1.00 80.94 264 ASN A C 1
ATOM 2144 O O . ASN A 1 264 ? -26.230 2.273 24.694 1.00 80.94 264 ASN A O 1
ATOM 2148 N N . ILE A 1 265 ? -24.988 4.117 24.977 1.00 83.69 265 ILE A N 1
ATOM 2149 C CA . ILE A 1 265 ? -23.716 3.458 24.671 1.00 83.69 265 ILE A CA 1
ATOM 2150 C C . ILE A 1 265 ? -22.616 3.859 25.652 1.00 83.69 265 ILE A C 1
ATOM 2152 O O . ILE A 1 265 ? -22.380 5.033 25.920 1.00 83.69 265 ILE A O 1
ATOM 2156 N N . ILE A 1 266 ? -21.898 2.859 26.160 1.00 83.44 266 ILE A N 1
ATOM 2157 C CA . ILE A 1 266 ? -20.722 3.056 27.009 1.00 83.44 266 ILE A CA 1
ATOM 2158 C C . ILE A 1 266 ? -19.467 2.917 26.153 1.00 83.44 266 ILE A C 1
ATOM 2160 O O . ILE A 1 266 ? -19.256 1.885 25.510 1.00 83.44 266 ILE A O 1
ATOM 2164 N N . LEU A 1 267 ? -18.610 3.936 26.189 1.00 82.12 267 LEU A N 1
ATOM 2165 C CA . LEU A 1 267 ? -17.316 3.931 25.513 1.00 82.12 267 LEU A CA 1
ATOM 2166 C C . LEU A 1 267 ? -16.206 3.573 26.504 1.00 82.12 267 LEU A C 1
ATOM 2168 O O . LEU A 1 267 ? -16.047 4.240 27.526 1.00 82.12 267 LEU A O 1
ATOM 2172 N N . ARG A 1 268 ? -15.415 2.539 26.200 1.00 83.25 268 ARG A N 1
ATOM 2173 C CA . ARG A 1 268 ? -14.231 2.164 26.995 1.00 83.25 268 ARG A CA 1
ATOM 2174 C C . ARG A 1 268 ? -12.964 2.451 26.214 1.00 83.25 268 ARG A C 1
ATOM 2176 O O . ARG A 1 268 ? -12.788 1.922 25.125 1.00 83.25 268 ARG A O 1
ATOM 2183 N N . LEU A 1 269 ? -12.082 3.276 26.765 1.00 80.62 269 LEU A N 1
ATOM 2184 C CA . LEU A 1 269 ? -10.865 3.692 26.079 1.00 80.62 269 LEU A CA 1
ATOM 2185 C C . LEU A 1 269 ? -9.700 2.744 26.376 1.00 80.62 269 LEU A C 1
ATOM 2187 O O . LEU A 1 269 ? -9.405 2.464 27.536 1.00 80.62 269 LEU A O 1
ATOM 2191 N N . PHE A 1 270 ? -8.997 2.327 25.328 1.00 82.50 270 PHE A N 1
ATOM 2192 C CA . PHE A 1 270 ? -7.763 1.555 25.414 1.00 82.50 270 PHE A CA 1
ATOM 2193 C C . PHE A 1 270 ? -6.668 2.225 24.591 1.00 82.50 270 PHE A C 1
ATOM 2195 O O . PHE A 1 270 ? -6.899 2.607 23.445 1.00 82.50 270 PHE A O 1
ATOM 2202 N N . PHE A 1 271 ? -5.455 2.317 25.135 1.00 81.62 271 PHE A N 1
ATOM 2203 C CA . PHE A 1 271 ? -4.304 2.809 24.377 1.00 81.62 271 PHE A CA 1
ATOM 2204 C C . PHE A 1 271 ? -3.486 1.638 23.830 1.00 81.62 271 PHE A C 1
ATOM 2206 O O . PHE A 1 271 ? -3.197 0.685 24.557 1.00 81.62 271 PHE A O 1
ATOM 2213 N N . ILE A 1 272 ? -3.069 1.727 22.564 1.00 78.12 272 ILE A N 1
ATOM 2214 C CA . ILE A 1 272 ? -2.356 0.655 21.841 1.00 78.12 272 ILE A CA 1
ATOM 2215 C C . ILE A 1 272 ? -1.159 0.100 22.635 1.00 78.12 272 ILE A C 1
ATOM 2217 O O . ILE A 1 272 ? -0.965 -1.114 22.673 1.00 78.12 272 ILE A O 1
ATOM 2221 N N . ARG A 1 273 ? -0.376 0.948 23.320 1.00 70.19 273 ARG A N 1
ATOM 2222 C CA . ARG A 1 273 ? 0.787 0.497 24.112 1.00 70.19 273 ARG A CA 1
ATOM 2223 C C . ARG A 1 273 ? 0.409 -0.469 25.239 1.00 70.19 273 ARG A C 1
ATOM 2225 O O . ARG A 1 273 ? 1.206 -1.349 25.540 1.00 70.19 273 ARG A O 1
ATOM 2232 N N . TYR A 1 274 ? -0.783 -0.344 25.822 1.00 59.25 274 TYR A N 1
ATOM 2233 C CA . TYR A 1 274 ? -1.240 -1.221 26.906 1.00 59.25 274 TYR A CA 1
ATOM 2234 C C . TYR A 1 274 ? -1.880 -2.517 26.402 1.00 59.25 274 TYR A C 1
ATOM 2236 O O . TYR A 1 274 ? -1.849 -3.513 27.112 1.00 59.25 274 TYR A O 1
ATOM 2244 N N . LEU A 1 275 ? -2.398 -2.536 25.169 1.00 55.53 275 LEU A N 1
ATOM 2245 C CA . LEU A 1 275 ? -2.967 -3.746 24.562 1.00 55.53 275 LEU A CA 1
ATOM 2246 C C . LEU A 1 275 ? -1.901 -4.708 24.022 1.00 55.53 275 LEU A C 1
ATOM 2248 O O . LEU A 1 275 ? -2.123 -5.912 23.976 1.00 55.53 275 LEU A O 1
ATOM 2252 N N . PHE A 1 276 ? -0.741 -4.191 23.604 1.00 55.50 276 PHE A N 1
ATOM 2253 C CA . PHE A 1 276 ? 0.305 -4.987 22.943 1.00 55.50 276 PHE A CA 1
ATOM 2254 C C . PHE A 1 276 ? 1.655 -4.953 23.670 1.00 55.50 276 PHE A C 1
ATOM 2256 O O . PHE A 1 276 ? 2.673 -5.362 23.106 1.00 55.50 276 PHE A O 1
ATOM 2263 N N . GLY A 1 277 ? 1.664 -4.485 24.921 1.00 40.50 277 GLY A N 1
ATOM 2264 C CA . GLY A 1 277 ? 2.838 -4.104 25.714 1.00 40.50 277 GLY A CA 1
ATOM 2265 C C . GLY A 1 277 ? 3.893 -5.177 26.009 1.00 40.50 277 GLY A C 1
ATOM 2266 O O . GLY A 1 277 ? 4.811 -4.877 26.753 1.00 40.50 277 GLY A O 1
ATOM 2267 N N . ASN A 1 278 ? 3.819 -6.378 25.425 1.00 33.97 278 ASN A N 1
ATOM 2268 C CA . ASN A 1 278 ? 4.870 -7.407 25.497 1.00 33.97 278 ASN A CA 1
ATOM 2269 C C . ASN A 1 278 ? 5.046 -8.234 24.198 1.00 33.97 278 ASN A C 1
ATOM 2271 O O . ASN A 1 278 ? 5.736 -9.249 24.206 1.00 33.97 278 ASN A O 1
ATOM 2275 N N . SER A 1 279 ? 4.440 -7.837 23.068 1.00 30.06 279 SER A N 1
ATOM 2276 C CA . SER A 1 279 ? 4.357 -8.686 21.859 1.00 30.06 279 SER A CA 1
ATOM 2277 C C . SER A 1 279 ? 5.054 -8.132 20.603 1.00 30.06 279 SER A C 1
ATOM 2279 O O . SER A 1 279 ? 5.041 -8.802 19.574 1.00 30.06 279 SER A O 1
ATOM 2281 N N . LEU A 1 280 ? 5.680 -6.952 20.643 1.00 27.08 280 LEU A N 1
ATOM 2282 C CA . LEU A 1 280 ? 6.380 -6.375 19.475 1.00 27.08 280 LEU A CA 1
ATOM 2283 C C . LEU A 1 280 ? 7.914 -6.340 19.612 1.00 27.08 280 LEU A C 1
ATOM 2285 O O . LEU A 1 280 ? 8.591 -5.702 18.810 1.00 27.08 280 LEU A O 1
ATOM 2289 N N . ALA A 1 281 ? 8.464 -7.070 20.584 1.00 26.47 281 ALA A N 1
ATOM 2290 C CA . ALA A 1 281 ? 9.897 -7.312 20.724 1.00 26.47 281 ALA A CA 1
ATOM 2291 C C . ALA A 1 281 ? 10.179 -8.820 20.842 1.00 26.47 281 ALA A C 1
ATOM 2293 O O . ALA A 1 281 ? 10.564 -9.296 21.906 1.00 26.47 281 ALA A O 1
ATOM 2294 N N . LYS A 1 282 ? 9.956 -9.566 19.755 1.00 26.38 282 LYS A N 1
ATOM 2295 C CA . LYS A 1 282 ? 10.670 -10.808 19.417 1.00 26.38 282 LYS A CA 1
ATOM 2296 C C . LYS A 1 282 ? 10.796 -10.903 17.902 1.00 26.38 282 LYS A C 1
ATOM 2298 O O . LYS A 1 282 ? 9.776 -10.654 17.223 1.00 26.38 282 LYS A O 1
#

Secondary structure (DSSP, 8-state):
-HHHHHHHHHHHHHHT-S-GGGHHHHHHHHHTTPPPPTTTTTT-EEEEEE---SSSHHHHHHHHHHHHHHHHH--EEEEEES-HHHHHHTT--GGGEEEPB-TT--SS--GGG-B-SSPPPPPSEEEEEEEPTTS---HHHHHHH-TT--TTTEEEEEPTT---S--SB--BSSTT--B--------PPPPTT--S-EEE-----TTTSTTHHHHHHHHHHHHHHHHTTT-SEEEEEE-GGGGSHHHHHHHHHHHHHHHHH-TT-EEEEEEHHHHSTTSS--

pLDDT: mean 84.21, std 11.79, range [26.38, 98.44]

Sequence (282 aa):
MTNRIKFNEAVSKLLSSNNLGNTRDILWKVFDGSKCNTNCGKSLRILILNTPCEGFGDIIFAKKIGEYLRKWYGAKVLIATTDPKGLKSLGEKGTNIVKLDSGRMKSCRRFKNLRIPKKIQKQDLIFVAPITSEFTVDLKDVQYLIPYASKTNTFFFSEYNNKSKETDFPTGIGSNKLGLLFTDPPIYKRAKELPNPYVMSYIASDRHIPRSNQCMIAFIQMVTRKYRTTYSRLDIVVPSWMGEYEYIEYFKKHIKKLIEDYTNIILRLFFIRYLFGNSLAK

Radius of gyration: 22.63 Å; chains: 1; bounding box: 52×36×65 Å